Protein AF-A0A561ERY6-F1 (afdb_monomer)

Mean predicted aligned error: 19.57 Å

Structure (mmCIF, N/CA/C/O backbone):
data_AF-A0A561ERY6-F1
#
_entry.id   AF-A0A561ERY6-F1
#
loop_
_atom_site.group_PDB
_atom_site.id
_atom_site.type_symbol
_atom_site.label_atom_id
_atom_site.label_alt_id
_atom_site.label_comp_id
_atom_site.label_asym_id
_atom_site.label_entity_id
_atom_site.label_seq_id
_atom_site.pdbx_PDB_ins_code
_atom_site.Cartn_x
_atom_site.Cartn_y
_atom_site.Cartn_z
_atom_site.occupancy
_atom_site.B_iso_or_equiv
_atom_site.auth_seq_id
_atom_site.auth_comp_id
_atom_site.auth_asym_id
_atom_site.auth_atom_id
_atom_site.pdbx_PDB_model_num
ATOM 1 N N . MET A 1 1 ? -10.310 44.310 -72.282 1.00 39.47 1 MET A N 1
ATOM 2 C CA . MET A 1 1 ? -8.950 44.824 -72.015 1.00 39.47 1 MET A CA 1
ATOM 3 C C . MET A 1 1 ? -8.683 44.671 -70.527 1.00 39.47 1 MET A C 1
ATOM 5 O O . MET A 1 1 ? -9.242 45.425 -69.747 1.00 39.47 1 MET A O 1
ATOM 9 N N . ALA A 1 2 ? -7.948 43.631 -70.132 1.00 36.97 2 ALA A N 1
ATOM 10 C CA . ALA A 1 2 ? -7.607 43.371 -68.735 1.00 36.97 2 ALA A CA 1
ATOM 11 C C . ALA A 1 2 ? -6.213 43.943 -68.451 1.00 36.97 2 ALA A C 1
ATOM 13 O O . ALA A 1 2 ? -5.237 43.540 -69.088 1.00 36.97 2 ALA A O 1
ATOM 14 N N . ALA A 1 3 ? -6.143 44.908 -67.536 1.00 39.38 3 ALA A N 1
ATOM 15 C CA . ALA A 1 3 ? -4.895 45.445 -67.019 1.00 39.38 3 ALA A CA 1
ATOM 16 C C . ALA A 1 3 ? -4.193 44.368 -66.176 1.00 39.38 3 ALA A C 1
ATOM 18 O O . ALA A 1 3 ? -4.771 43.815 -65.243 1.00 39.38 3 ALA A O 1
ATOM 19 N N . LYS A 1 4 ? -2.951 44.042 -66.547 1.00 42.22 4 LYS A N 1
ATOM 20 C CA . LYS A 1 4 ? -2.032 43.239 -65.739 1.00 42.22 4 LYS A CA 1
ATOM 21 C C . LYS A 1 4 ? -1.460 44.131 -64.638 1.00 42.22 4 LYS A C 1
ATOM 23 O O . LYS A 1 4 ? -0.591 44.952 -64.919 1.00 42.22 4 LYS A O 1
ATOM 28 N N . ASP A 1 5 ? -1.881 43.910 -63.401 1.00 42.59 5 ASP A N 1
ATOM 29 C CA . ASP A 1 5 ? -1.166 44.402 -62.225 1.00 42.59 5 ASP A CA 1
ATOM 30 C C . ASP A 1 5 ? 0.114 43.576 -62.023 1.00 42.59 5 ASP A C 1
ATOM 32 O O . ASP A 1 5 ? 0.127 42.534 -61.365 1.00 42.59 5 ASP A O 1
ATOM 36 N N . SER A 1 6 ? 1.224 44.030 -62.612 1.00 42.66 6 SER A N 1
ATOM 37 C CA . SER A 1 6 ? 2.560 43.566 -62.238 1.00 42.66 6 SER A CA 1
ATOM 38 C C . SER A 1 6 ? 2.982 44.263 -60.944 1.00 42.66 6 SER A C 1
ATOM 40 O O . SER A 1 6 ? 3.453 45.401 -60.956 1.00 42.66 6 SER A O 1
ATOM 42 N N . LYS A 1 7 ? 2.813 43.582 -59.811 1.00 46.12 7 LYS A N 1
ATOM 43 C CA . LYS A 1 7 ? 3.297 44.034 -58.502 1.00 46.12 7 LYS A CA 1
ATOM 44 C C . LYS A 1 7 ? 4.832 43.947 -58.484 1.00 46.12 7 LYS A C 1
ATOM 46 O O . LYS A 1 7 ? 5.403 42.884 -58.259 1.00 46.12 7 LYS A O 1
ATOM 51 N N . THR A 1 8 ? 5.501 45.054 -58.790 1.00 48.00 8 THR A N 1
ATOM 52 C CA . THR A 1 8 ? 6.962 45.197 -58.768 1.00 48.00 8 THR A CA 1
ATOM 53 C C . THR A 1 8 ? 7.500 44.996 -57.347 1.00 48.00 8 THR A C 1
ATOM 55 O O . THR A 1 8 ? 7.127 45.705 -56.412 1.00 48.00 8 THR A O 1
ATOM 58 N N . ALA A 1 9 ? 8.372 43.999 -57.166 1.00 52.47 9 ALA A N 1
ATOM 59 C CA . ALA A 1 9 ? 9.053 43.743 -55.901 1.00 52.47 9 ALA A CA 1
ATOM 60 C C . ALA A 1 9 ? 10.003 44.906 -55.567 1.00 52.47 9 ALA A C 1
ATOM 62 O O . ALA A 1 9 ? 10.841 45.296 -56.379 1.00 52.47 9 ALA A O 1
ATOM 63 N N . LYS A 1 10 ? 9.861 45.471 -54.365 1.00 52.75 10 LYS A N 1
ATOM 64 C CA . LYS A 1 10 ? 10.711 46.555 -53.856 1.00 52.75 10 LYS A CA 1
ATOM 65 C C . LYS A 1 10 ? 12.175 46.067 -53.779 1.00 52.75 10 LYS A C 1
ATOM 67 O O . LYS A 1 10 ? 12.395 44.941 -53.330 1.00 52.75 10 LYS A O 1
ATOM 72 N N . PRO A 1 11 ? 13.176 46.859 -54.208 1.00 60.31 11 PRO A N 1
ATOM 73 C CA . PRO A 1 11 ? 14.573 46.429 -54.194 1.00 60.31 11 PRO A CA 1
ATOM 74 C C . PRO A 1 11 ? 15.048 46.173 -52.759 1.00 60.31 11 PRO A C 1
ATOM 76 O O . PRO A 1 11 ? 14.886 47.031 -51.889 1.00 60.31 11 PRO A O 1
ATOM 79 N N . LYS A 1 12 ? 15.641 44.993 -52.527 1.00 70.75 12 LYS A N 1
ATOM 80 C CA . LYS A 1 12 ? 16.176 44.589 -51.219 1.00 70.75 12 LYS A CA 1
ATOM 81 C C . LYS A 1 12 ? 17.226 45.585 -50.727 1.00 70.75 12 LYS A C 1
ATOM 83 O O . LYS A 1 12 ? 18.154 45.944 -51.459 1.00 70.75 12 LYS A O 1
ATOM 88 N N . THR A 1 13 ? 17.096 45.990 -49.473 1.00 77.38 13 THR A N 1
ATOM 89 C CA . THR A 1 13 ? 18.052 46.846 -48.769 1.00 77.38 13 THR A CA 1
ATOM 90 C C . THR A 1 13 ? 19.397 46.133 -48.585 1.00 77.38 13 THR A C 1
ATOM 92 O O . THR A 1 13 ? 19.480 44.905 -48.597 1.00 77.38 13 THR A O 1
ATOM 95 N N . ALA A 1 14 ? 20.481 46.892 -48.383 1.00 76.31 14 ALA A N 1
ATOM 96 C CA . ALA A 1 14 ? 21.810 46.319 -48.127 1.00 76.31 14 ALA A CA 1
ATOM 97 C C . ALA A 1 14 ? 21.832 45.385 -46.898 1.00 76.31 14 ALA A C 1
ATOM 99 O O . ALA A 1 14 ? 22.582 44.413 -46.871 1.00 76.31 14 ALA A O 1
ATOM 100 N N . ARG A 1 15 ? 20.965 45.650 -45.910 1.00 75.12 15 ARG A N 1
ATOM 101 C CA . ARG A 1 15 ? 20.766 44.803 -44.727 1.00 75.12 15 ARG A CA 1
ATOM 102 C C . ARG A 1 15 ? 20.129 43.462 -45.088 1.00 75.12 15 ARG A C 1
ATOM 104 O O . ARG A 1 15 ? 20.646 42.435 -44.677 1.00 75.12 15 ARG A O 1
ATOM 111 N N . GLU A 1 16 ? 19.063 43.463 -45.884 1.00 79.62 16 GLU A N 1
ATOM 112 C CA . GLU A 1 16 ? 18.395 42.228 -46.325 1.00 79.62 16 GLU A CA 1
ATOM 113 C C . GLU A 1 16 ? 19.329 41.356 -47.172 1.00 79.62 16 GLU A C 1
ATOM 115 O O . GLU A 1 16 ? 19.385 40.151 -46.965 1.00 79.62 16 GLU A O 1
ATOM 120 N N . LYS A 1 17 ? 20.145 41.966 -48.043 1.00 81.62 17 LYS A N 1
ATOM 121 C CA . LYS A 1 17 ? 21.175 41.234 -48.801 1.00 81.62 17 LYS A CA 1
ATOM 122 C C . LYS A 1 17 ? 22.205 40.564 -47.886 1.00 81.62 17 LYS A C 1
ATOM 124 O O . LYS A 1 17 ? 22.556 39.414 -48.109 1.00 81.62 17 LYS A O 1
ATOM 129 N N . LYS A 1 18 ? 22.649 41.252 -46.829 1.00 82.25 18 LYS A N 1
ATOM 130 C CA . LYS A 1 18 ? 23.590 40.695 -45.842 1.00 82.25 18 LYS A CA 1
ATOM 131 C C . LYS A 1 18 ? 22.979 39.572 -45.002 1.00 82.25 18 LYS A C 1
ATOM 133 O O . LYS A 1 18 ? 23.673 38.620 -44.667 1.00 82.25 18 LYS A O 1
ATOM 138 N N . VAL A 1 19 ? 21.695 39.668 -44.668 1.00 83.06 19 VAL A N 1
ATOM 139 C CA . VAL A 1 19 ? 20.968 38.595 -43.970 1.00 83.06 19 VAL A CA 1
ATOM 140 C C . VAL A 1 19 ? 20.814 37.366 -44.867 1.00 83.06 19 VAL A C 1
ATOM 142 O O . VAL A 1 19 ? 21.001 36.250 -44.387 1.00 83.06 19 VAL A O 1
ATOM 145 N N . ASP A 1 20 ? 20.544 37.561 -46.159 1.00 84.75 20 ASP A N 1
ATOM 146 C CA . ASP A 1 20 ? 20.502 36.470 -47.137 1.00 84.75 20 ASP A CA 1
ATOM 147 C C . ASP A 1 20 ? 21.883 35.799 -47.283 1.00 84.75 20 ASP A C 1
ATOM 149 O O . ASP A 1 20 ? 21.968 34.581 -47.171 1.00 84.75 20 ASP A O 1
ATOM 153 N N . GLU A 1 21 ? 22.976 36.571 -47.379 1.00 84.94 21 GLU A N 1
ATOM 154 C CA . GLU A 1 21 ? 24.354 36.036 -47.392 1.00 84.94 21 GLU A CA 1
ATOM 155 C C . GLU A 1 21 ? 24.661 35.169 -46.151 1.00 84.94 21 GLU A C 1
ATOM 157 O O . GLU A 1 21 ? 25.277 34.106 -46.256 1.00 84.94 21 GLU A O 1
ATOM 162 N N . ILE A 1 22 ? 24.209 35.595 -44.963 1.00 85.06 22 ILE A N 1
ATOM 163 C CA . ILE A 1 22 ? 24.381 34.829 -43.719 1.00 85.06 22 ILE A CA 1
ATOM 164 C C . ILE A 1 22 ? 23.561 33.536 -43.761 1.00 85.06 22 ILE A C 1
ATOM 166 O O . ILE A 1 22 ? 24.058 32.486 -43.360 1.00 85.06 22 ILE A O 1
ATOM 170 N N . ARG A 1 23 ? 22.320 33.580 -44.254 1.00 86.56 23 ARG A N 1
ATOM 171 C CA . ARG A 1 23 ? 21.462 32.389 -44.371 1.00 86.56 23 ARG A CA 1
ATOM 172 C C . ARG A 1 23 ? 21.990 31.392 -45.395 1.00 86.56 23 ARG A C 1
ATOM 174 O O . ARG A 1 23 ? 21.958 30.190 -45.132 1.00 86.56 23 ARG A O 1
ATOM 181 N N . ASP A 1 24 ? 22.553 31.874 -46.495 1.00 85.62 24 ASP A N 1
ATOM 182 C CA . ASP A 1 24 ? 23.231 31.034 -47.479 1.00 85.62 24 ASP A CA 1
ATOM 183 C C . ASP A 1 24 ? 24.457 30.356 -46.852 1.00 85.62 24 ASP A C 1
ATOM 185 O O . ASP A 1 24 ? 24.646 29.147 -47.003 1.00 85.62 24 ASP A O 1
ATOM 189 N N . ALA A 1 25 ? 25.245 31.079 -46.048 1.00 82.31 25 ALA A N 1
ATOM 190 C CA . ALA A 1 25 ? 26.334 30.491 -45.268 1.00 82.31 25 ALA A CA 1
ATOM 191 C C . ALA A 1 25 ? 25.844 29.452 -44.238 1.00 82.31 25 ALA A C 1
ATOM 193 O O . ALA A 1 25 ? 26.427 28.372 -44.145 1.00 82.31 25 ALA A O 1
ATOM 194 N N . ILE A 1 26 ? 24.735 29.709 -43.537 1.00 84.81 26 ILE A N 1
ATOM 195 C CA . ILE A 1 26 ? 24.105 28.745 -42.616 1.00 84.81 26 ILE A CA 1
ATOM 196 C C . ILE A 1 26 ? 23.660 27.477 -43.361 1.00 84.81 26 ILE A C 1
ATOM 198 O O . ILE A 1 26 ? 23.852 26.371 -42.857 1.00 84.81 26 ILE A O 1
ATOM 202 N N . SER A 1 27 ? 23.112 27.606 -44.573 1.00 84.25 27 SER A N 1
ATOM 203 C CA . SER A 1 27 ? 22.651 26.459 -45.369 1.00 84.25 27 SER A CA 1
ATOM 204 C C . SER A 1 27 ? 23.793 25.507 -45.765 1.00 84.25 27 SER A C 1
ATOM 206 O O . SER A 1 27 ? 23.591 24.292 -45.824 1.00 84.25 27 SER A O 1
ATOM 208 N N . ARG A 1 28 ? 25.018 26.034 -45.934 1.00 82.81 28 ARG A N 1
ATOM 209 C CA . ARG A 1 28 ? 26.234 25.256 -46.239 1.00 82.81 28 ARG A CA 1
ATOM 210 C C . ARG A 1 28 ? 26.727 24.409 -45.061 1.00 82.81 28 ARG A C 1
ATOM 212 O O . ARG A 1 28 ? 27.485 23.465 -45.281 1.00 82.81 28 ARG A O 1
ATOM 219 N N . ALA A 1 29 ? 26.269 24.674 -43.833 1.00 79.44 29 ALA A N 1
ATOM 220 C CA . ALA A 1 29 ? 26.680 23.924 -42.643 1.00 79.44 29 ALA A CA 1
ATOM 221 C C . ALA A 1 29 ? 26.369 22.423 -42.753 1.00 79.44 29 ALA A C 1
ATOM 223 O O . ALA A 1 29 ? 27.135 21.598 -42.261 1.00 79.44 29 ALA A O 1
ATOM 224 N N . ALA A 1 30 ? 25.277 22.052 -43.431 1.00 76.88 30 ALA A N 1
ATOM 225 C CA . ALA A 1 30 ? 24.932 20.650 -43.646 1.00 76.88 30 ALA A CA 1
ATOM 226 C C . ALA A 1 30 ? 25.960 19.918 -44.523 1.00 76.88 30 ALA A C 1
ATOM 228 O O . ALA A 1 30 ? 26.372 18.814 -44.169 1.00 76.88 30 ALA A O 1
ATOM 229 N N . SER A 1 31 ? 26.400 20.542 -45.620 1.00 80.81 31 SER A N 1
ATOM 230 C CA . SER A 1 31 ? 27.385 19.967 -46.543 1.00 80.81 31 SER A CA 1
ATOM 231 C C . SER A 1 31 ? 28.766 19.852 -45.900 1.00 80.81 31 SER A C 1
ATOM 233 O O . SER A 1 31 ? 29.357 18.779 -45.916 1.00 80.81 31 SER A O 1
ATOM 235 N N . VAL A 1 32 ? 29.230 20.911 -45.226 1.00 83.12 32 VAL A N 1
ATOM 236 C CA . VAL A 1 32 ? 30.546 20.922 -44.560 1.00 83.12 32 VAL A CA 1
ATOM 237 C C . VAL A 1 32 ? 30.631 19.870 -43.447 1.00 83.12 32 VAL A C 1
ATOM 239 O O . VAL A 1 32 ? 31.646 19.193 -43.291 1.00 83.12 32 VAL A O 1
ATOM 242 N N . VAL A 1 33 ? 29.546 19.674 -42.691 1.00 80.88 33 VAL A N 1
ATOM 243 C CA . VAL A 1 33 ? 29.482 18.620 -41.668 1.00 80.88 33 VAL A CA 1
ATOM 244 C C . VAL A 1 33 ? 29.393 17.220 -42.288 1.00 80.88 33 VAL A C 1
ATOM 246 O O . VAL A 1 33 ? 29.961 16.282 -41.731 1.00 80.88 33 VAL A O 1
ATOM 249 N N . ALA A 1 34 ? 28.708 17.058 -43.424 1.00 73.94 34 ALA A N 1
ATOM 250 C CA . ALA A 1 34 ? 28.630 15.779 -44.135 1.00 73.94 34 ALA A CA 1
ATOM 251 C C . ALA A 1 34 ? 29.987 15.345 -44.718 1.00 73.94 34 ALA A C 1
ATOM 253 O O . ALA A 1 34 ? 30.293 14.155 -44.718 1.00 73.94 34 ALA A O 1
ATOM 254 N N . GLU A 1 35 ? 30.813 16.299 -45.148 1.00 77.62 35 GLU A N 1
ATOM 255 C CA . GLU A 1 35 ? 32.182 16.070 -45.631 1.00 77.62 35 GLU A CA 1
ATOM 256 C C . GLU A 1 35 ? 33.169 15.701 -44.507 1.00 77.62 35 GLU A C 1
ATOM 258 O O . GLU A 1 35 ? 34.280 15.253 -44.782 1.00 77.62 35 GLU A O 1
ATOM 263 N N . GLY A 1 36 ? 32.782 15.865 -43.233 1.00 70.81 36 GLY A N 1
ATOM 264 C CA . GLY A 1 36 ? 33.610 15.496 -42.079 1.00 70.81 36 GLY A CA 1
ATOM 265 C C . GLY A 1 36 ? 34.867 16.356 -41.898 1.00 70.81 36 GLY A C 1
ATOM 266 O O . GLY A 1 36 ? 35.753 15.986 -41.129 1.00 70.81 36 GLY A O 1
ATOM 267 N N . ASN A 1 37 ? 34.952 17.497 -42.585 1.00 79.19 37 ASN A N 1
ATOM 268 C CA . ASN A 1 37 ? 36.102 18.392 -42.542 1.00 79.19 37 ASN A CA 1
ATOM 269 C C . ASN A 1 37 ? 35.966 19.395 -41.380 1.00 79.19 37 ASN A C 1
ATOM 271 O O . ASN A 1 37 ? 35.257 20.399 -41.476 1.00 79.19 37 ASN A O 1
ATOM 275 N N . ALA A 1 38 ? 36.643 19.107 -40.265 1.00 77.31 38 ALA A N 1
ATOM 276 C CA . ALA A 1 38 ? 36.598 19.932 -39.055 1.00 77.31 38 ALA A CA 1
ATOM 277 C C . ALA A 1 38 ? 37.142 21.356 -39.278 1.00 77.31 38 ALA A C 1
ATOM 279 O O . ALA A 1 38 ? 36.563 22.312 -38.767 1.00 77.31 38 ALA A O 1
ATOM 280 N N . GLU A 1 39 ? 38.191 21.501 -40.090 1.00 79.75 39 GLU A N 1
ATOM 281 C CA 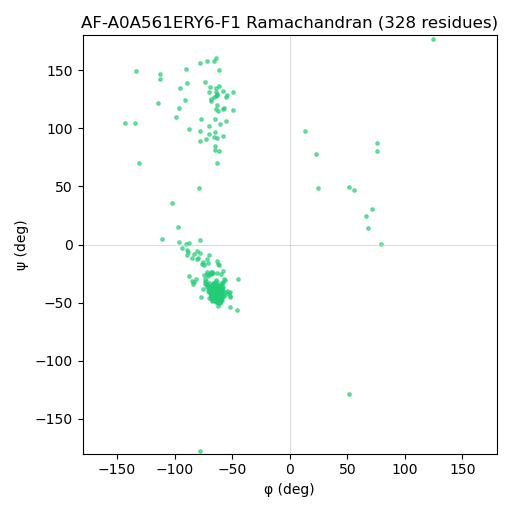. GLU A 1 39 ? 38.800 22.795 -40.419 1.00 79.75 39 GLU A CA 1
ATOM 282 C C . GLU A 1 39 ? 37.849 23.656 -41.267 1.00 79.75 39 GLU A C 1
ATOM 284 O O . GLU A 1 39 ? 37.672 24.848 -41.017 1.00 79.75 39 GLU A O 1
ATOM 289 N N . ALA A 1 40 ? 37.142 23.046 -42.223 1.00 78.50 40 ALA A N 1
ATOM 290 C CA . ALA A 1 40 ? 36.118 23.741 -43.002 1.00 78.50 40 ALA A CA 1
ATOM 291 C C . ALA A 1 40 ? 34.921 24.187 -42.140 1.00 78.50 40 ALA A C 1
ATOM 293 O O . ALA A 1 40 ? 34.358 25.257 -42.379 1.00 78.50 40 ALA A O 1
ATOM 294 N N . LEU A 1 41 ? 34.542 23.408 -41.119 1.00 83.25 41 LEU A N 1
ATOM 295 C CA . LEU A 1 41 ? 33.470 23.777 -40.187 1.00 83.25 41 LEU A CA 1
ATOM 296 C C . LEU A 1 41 ? 33.874 24.940 -39.272 1.00 83.25 41 LEU A C 1
ATOM 298 O O . LEU A 1 41 ? 33.056 25.822 -38.995 1.00 83.25 41 LEU A O 1
ATOM 302 N N . GLU A 1 42 ? 35.125 24.957 -38.818 1.00 85.19 42 GLU A N 1
ATOM 303 C CA . GLU A 1 42 ? 35.682 26.054 -38.026 1.00 85.19 42 GLU A CA 1
ATOM 304 C C . GLU A 1 42 ? 35.754 27.349 -38.848 1.00 85.19 42 GLU A C 1
ATOM 306 O O . GLU A 1 42 ? 35.260 28.390 -38.406 1.00 85.19 42 GLU A O 1
ATOM 311 N N . ASN A 1 43 ? 36.233 27.265 -40.094 1.00 86.06 43 ASN A N 1
ATOM 312 C CA . ASN A 1 43 ? 36.262 28.395 -41.025 1.00 86.06 43 ASN A CA 1
ATOM 313 C C . ASN A 1 43 ? 34.857 28.934 -41.332 1.00 86.06 43 ASN A C 1
ATOM 315 O O . ASN A 1 43 ? 34.640 30.146 -41.294 1.00 86.06 43 ASN A O 1
ATOM 319 N N . LEU A 1 44 ? 33.876 28.051 -41.560 1.00 87.50 44 LEU A N 1
ATOM 320 C CA . LEU A 1 44 ? 32.483 28.451 -41.775 1.00 87.50 44 LEU A CA 1
ATOM 321 C C . LEU A 1 44 ? 31.884 29.124 -40.529 1.00 87.50 44 LEU A C 1
ATOM 323 O O . LEU A 1 44 ? 31.150 30.106 -40.640 1.00 87.50 44 LEU A O 1
ATOM 327 N N . THR A 1 45 ? 32.222 28.632 -39.336 1.00 86.19 45 THR A N 1
ATOM 328 C CA . THR A 1 45 ? 31.793 29.229 -38.062 1.00 86.19 45 THR A CA 1
ATOM 329 C C . THR A 1 45 ? 32.354 30.640 -37.899 1.00 86.19 45 THR A C 1
ATOM 331 O O . THR A 1 45 ? 31.612 31.573 -37.578 1.00 86.19 45 THR A O 1
ATOM 334 N N . ALA A 1 46 ? 33.646 30.824 -38.179 1.00 87.44 46 ALA A N 1
ATOM 335 C CA . ALA A 1 46 ? 34.292 32.131 -38.147 1.00 87.44 46 ALA A CA 1
ATOM 336 C C . ALA A 1 46 ? 33.695 33.097 -39.190 1.00 87.44 46 ALA A C 1
ATOM 338 O O . ALA A 1 46 ? 33.431 34.261 -38.872 1.00 87.44 46 ALA A O 1
ATOM 339 N N . GLU A 1 47 ? 33.416 32.620 -40.408 1.00 87.81 47 GLU A N 1
ATOM 340 C CA . GLU A 1 47 ? 32.783 33.397 -41.481 1.00 87.81 47 GLU A CA 1
ATOM 341 C C . GLU A 1 47 ? 31.383 33.885 -41.077 1.00 87.81 47 GLU A C 1
ATOM 343 O O . GLU A 1 47 ? 31.103 35.084 -41.153 1.00 87.81 47 GLU A O 1
ATOM 348 N N . VAL A 1 48 ? 30.525 32.989 -40.576 1.00 86.31 48 VAL A N 1
ATOM 349 C CA . VAL A 1 48 ? 29.160 33.324 -40.139 1.00 86.31 48 VAL A CA 1
ATOM 350 C C . VAL A 1 48 ? 29.185 34.305 -38.965 1.00 86.31 48 VAL A C 1
ATOM 352 O O . VAL A 1 48 ? 28.445 35.291 -38.967 1.00 86.31 48 VAL A O 1
ATOM 355 N N . HIS A 1 49 ? 30.069 34.110 -37.982 1.00 86.94 49 HIS A N 1
ATOM 356 C CA . HIS A 1 49 ? 30.202 35.033 -36.852 1.00 86.94 49 HIS A CA 1
ATOM 357 C C . HIS A 1 49 ? 30.694 36.421 -37.272 1.00 86.94 49 HIS A C 1
ATOM 359 O O . HIS A 1 49 ? 30.176 37.424 -36.768 1.00 86.94 49 HIS A O 1
ATOM 365 N N . ARG A 1 50 ? 31.636 36.496 -38.220 1.00 90.06 50 ARG A N 1
ATOM 366 C CA . ARG A 1 50 ? 32.101 37.764 -38.793 1.00 90.06 50 ARG A CA 1
ATOM 367 C C . ARG A 1 50 ? 30.965 38.491 -39.517 1.00 90.06 50 ARG A C 1
ATOM 369 O O . ARG A 1 50 ? 30.715 39.657 -39.218 1.00 90.06 50 ARG A O 1
ATOM 376 N N . LEU A 1 51 ? 30.233 37.802 -40.396 1.00 86.62 51 LEU A N 1
ATOM 377 C CA . LEU A 1 51 ? 29.118 38.385 -41.157 1.00 86.62 51 LEU A CA 1
ATOM 378 C C . LEU A 1 51 ? 27.976 38.860 -40.242 1.00 86.62 51 LEU A C 1
ATOM 380 O O . LEU A 1 51 ? 27.460 39.965 -40.411 1.00 86.62 51 LEU A O 1
ATOM 384 N N . ILE A 1 52 ? 27.629 38.085 -39.207 1.00 87.25 52 ILE A N 1
ATOM 385 C CA . ILE A 1 52 ? 26.673 38.509 -38.171 1.00 87.25 52 ILE A CA 1
ATOM 386 C C . ILE A 1 52 ? 27.201 39.744 -37.424 1.00 87.25 52 ILE A C 1
ATOM 388 O O . ILE A 1 52 ? 26.434 40.652 -37.098 1.00 87.25 52 ILE A O 1
ATOM 392 N N . GLY A 1 53 ? 28.507 39.814 -37.156 1.00 83.62 53 GLY A N 1
ATOM 393 C CA . GLY A 1 53 ? 29.171 40.966 -36.542 1.00 83.62 53 GLY A CA 1
ATOM 394 C C . GLY A 1 53 ? 28.994 42.265 -37.335 1.00 83.62 53 GLY A C 1
ATOM 395 O O . GLY A 1 53 ? 28.767 43.315 -36.730 1.00 83.62 53 GLY A O 1
ATOM 396 N N . GLU A 1 54 ? 28.992 42.175 -38.664 1.00 86.06 54 GLU A N 1
ATOM 397 C CA . GLU A 1 54 ? 28.899 43.305 -39.598 1.00 86.06 54 GLU A CA 1
ATOM 398 C C . GLU A 1 54 ? 27.497 43.921 -39.721 1.00 86.06 54 GLU A C 1
ATOM 400 O O . GLU A 1 54 ? 27.380 45.054 -40.193 1.00 86.06 54 GLU A O 1
ATOM 405 N N . LEU A 1 55 ? 26.434 43.252 -39.249 1.00 85.81 55 LEU A N 1
ATOM 406 C CA . LEU A 1 55 ? 25.091 43.845 -39.245 1.00 85.81 55 LEU A CA 1
ATOM 407 C C . LEU A 1 55 ? 25.046 45.082 -38.323 1.00 85.81 55 LEU A C 1
ATOM 409 O O . LEU A 1 55 ? 25.478 45.034 -37.164 1.00 85.81 55 LEU A O 1
ATOM 413 N N . ARG A 1 56 ? 24.490 46.193 -38.826 1.00 81.62 56 ARG A N 1
ATOM 414 C CA . ARG A 1 56 ? 24.363 47.486 -38.123 1.00 81.62 56 ARG A CA 1
ATOM 415 C C . ARG A 1 56 ? 22.956 48.072 -38.279 1.00 81.62 56 ARG A C 1
ATOM 417 O O . ARG A 1 56 ? 22.310 47.857 -39.302 1.00 81.62 56 ARG A O 1
ATOM 424 N N . GLY A 1 57 ? 22.498 48.818 -37.271 1.00 77.00 57 GLY A N 1
ATOM 425 C CA . GLY A 1 57 ? 21.204 49.514 -37.266 1.00 77.00 57 GLY A CA 1
ATOM 426 C C . GLY A 1 57 ? 20.303 49.168 -36.074 1.00 77.00 57 GLY A C 1
ATOM 427 O O . GLY A 1 57 ? 20.628 48.325 -35.238 1.00 77.00 57 GLY A O 1
ATOM 428 N N . THR A 1 58 ? 19.149 49.828 -35.996 1.00 68.25 58 THR A N 1
ATOM 429 C CA . THR A 1 58 ? 18.133 49.622 -34.953 1.00 68.25 58 THR A CA 1
ATOM 430 C C . THR A 1 58 ? 17.461 48.247 -35.098 1.00 68.25 58 THR A C 1
ATOM 432 O O . THR A 1 58 ? 17.140 47.805 -36.206 1.00 68.25 58 THR A O 1
ATOM 435 N N . GLY A 1 59 ? 17.285 47.535 -33.977 1.00 68.00 59 GLY A N 1
ATOM 436 C CA . GLY A 1 59 ? 16.692 46.186 -33.934 1.00 68.00 59 GLY A CA 1
ATOM 437 C C . GLY A 1 59 ? 17.628 45.034 -34.333 1.00 68.00 59 GLY A C 1
ATOM 438 O O . GLY A 1 59 ? 17.225 43.876 -34.305 1.00 68.00 59 GLY A O 1
ATOM 439 N N . VAL A 1 60 ? 18.890 45.319 -34.670 1.00 80.31 60 VAL A N 1
ATOM 440 C CA . VAL A 1 60 ? 19.850 44.310 -35.148 1.00 80.31 60 VAL A CA 1
ATOM 441 C C . VAL A 1 60 ? 20.274 43.311 -34.065 1.00 80.31 60 VAL A C 1
ATOM 443 O O . VAL A 1 60 ? 20.629 42.184 -34.389 1.00 80.31 60 VAL A O 1
ATOM 446 N N . ALA A 1 61 ? 20.218 43.665 -32.778 1.00 71.88 61 ALA A N 1
ATOM 447 C CA . ALA A 1 61 ? 20.608 42.749 -31.700 1.00 71.88 61 ALA A CA 1
ATOM 448 C C . ALA A 1 61 ? 19.766 41.457 -31.687 1.00 71.88 61 ALA A C 1
ATOM 450 O O . ALA A 1 61 ? 20.321 40.363 -31.581 1.00 71.88 61 ALA A O 1
ATOM 451 N N . ALA A 1 62 ? 18.447 41.581 -31.872 1.00 76.12 62 ALA A N 1
ATOM 452 C CA . ALA A 1 62 ? 17.535 40.440 -31.953 1.00 76.12 62 ALA A CA 1
ATOM 453 C C . ALA A 1 62 ? 17.764 39.608 -33.229 1.00 76.12 62 ALA A C 1
ATOM 455 O O . ALA A 1 62 ? 17.739 38.378 -33.189 1.00 76.12 62 ALA A O 1
ATOM 456 N N . GLU A 1 63 ? 18.060 40.264 -34.353 1.00 80.12 63 GLU A N 1
ATOM 457 C CA . GLU A 1 63 ? 18.352 39.599 -35.629 1.00 80.12 63 GLU A CA 1
ATOM 458 C C . GLU A 1 63 ? 19.692 38.842 -35.587 1.00 80.12 63 GLU A C 1
ATOM 460 O O . GLU A 1 63 ? 19.754 37.683 -35.992 1.00 80.12 63 GLU A O 1
ATOM 465 N N . LYS A 1 64 ? 20.740 39.423 -34.981 1.00 83.56 64 LYS A N 1
ATOM 466 C CA . LYS A 1 64 ? 22.018 38.734 -34.724 1.00 83.56 64 LYS A CA 1
ATOM 467 C C . LYS A 1 64 ? 21.829 37.504 -33.837 1.00 83.56 64 LYS A C 1
ATOM 469 O O . LYS A 1 64 ? 22.418 36.464 -34.112 1.00 83.56 64 LYS A O 1
ATOM 474 N N . ALA A 1 65 ? 21.027 37.611 -32.775 1.00 81.62 65 ALA A N 1
ATOM 475 C CA . ALA A 1 65 ? 20.734 36.482 -31.891 1.00 81.62 65 ALA A CA 1
ATOM 476 C C . ALA A 1 65 ? 19.972 35.365 -32.624 1.00 81.62 65 ALA A C 1
ATOM 478 O O . ALA A 1 65 ? 20.295 34.190 -32.465 1.00 81.62 65 ALA A O 1
ATOM 479 N N . THR A 1 66 ? 19.014 35.734 -33.477 1.00 82.06 66 THR A N 1
ATOM 480 C CA . THR A 1 66 ? 18.251 34.781 -34.294 1.00 82.06 66 THR A CA 1
ATOM 481 C C . THR A 1 66 ? 19.165 34.030 -35.263 1.00 82.06 66 THR A C 1
ATOM 483 O O . THR A 1 66 ? 19.143 32.804 -35.280 1.00 82.06 66 THR A O 1
ATOM 486 N N . LEU A 1 67 ? 20.038 34.736 -35.988 1.00 82.94 67 LEU A N 1
ATOM 487 C CA . LEU A 1 67 ? 20.956 34.127 -36.959 1.00 82.94 67 LEU A CA 1
ATOM 488 C C . LEU A 1 67 ? 22.016 33.224 -36.304 1.00 82.94 67 LEU A C 1
ATOM 490 O O . LEU A 1 67 ? 22.345 32.176 -36.855 1.00 82.94 67 LEU A O 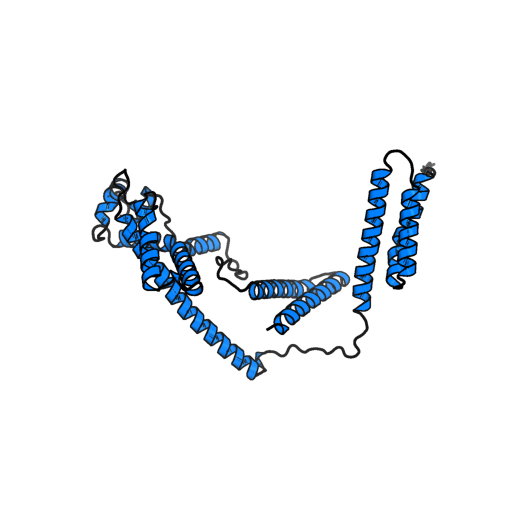1
ATOM 494 N N . ARG A 1 68 ? 22.510 33.571 -35.104 1.00 85.69 68 ARG A N 1
ATOM 495 C CA . ARG A 1 68 ? 23.399 32.680 -34.327 1.00 85.69 68 ARG A CA 1
ATOM 496 C C . ARG A 1 68 ? 22.689 31.391 -33.928 1.00 85.69 68 ARG A C 1
ATOM 498 O O . ARG A 1 68 ? 23.208 30.307 -34.166 1.00 85.69 68 ARG A O 1
ATOM 505 N N . ASN A 1 69 ? 21.471 31.509 -33.402 1.00 83.81 69 ASN A N 1
ATOM 506 C CA . ASN A 1 69 ? 20.663 30.350 -33.031 1.00 83.81 69 ASN A CA 1
ATOM 507 C C . ASN A 1 69 ? 20.308 29.474 -34.245 1.00 83.81 69 ASN A C 1
ATOM 509 O O . ASN A 1 69 ? 20.270 28.250 -34.127 1.00 83.81 69 ASN A O 1
ATOM 513 N N . GLU A 1 70 ? 20.034 30.074 -35.408 1.00 82.56 70 GLU A N 1
ATOM 514 C CA . GLU A 1 70 ? 19.806 29.344 -36.662 1.00 82.56 70 GLU A CA 1
ATOM 515 C C . GLU A 1 70 ? 21.058 28.563 -37.088 1.00 82.56 70 GLU A C 1
ATOM 517 O O . GLU A 1 70 ? 20.949 27.377 -37.409 1.00 82.56 70 GLU A O 1
ATOM 522 N N . PHE A 1 71 ? 22.241 29.181 -37.014 1.00 83.81 71 PHE A N 1
ATOM 523 C CA . PHE A 1 71 ? 23.512 28.525 -37.323 1.00 83.81 71 PHE A CA 1
ATOM 524 C C . PHE A 1 71 ? 23.814 27.353 -36.380 1.00 83.81 71 PHE A C 1
ATOM 526 O O . PHE A 1 71 ? 24.052 26.235 -36.840 1.00 83.81 71 PHE A O 1
ATOM 533 N N . GLU A 1 72 ? 23.729 27.563 -35.065 1.00 86.50 72 GLU A N 1
ATOM 534 C CA . GLU A 1 72 ? 23.978 26.516 -34.065 1.00 86.50 72 GLU A CA 1
ATOM 535 C C . GLU A 1 72 ? 23.023 25.328 -34.236 1.00 86.50 72 GLU A C 1
ATOM 537 O O . GLU A 1 72 ? 23.440 24.166 -34.197 1.00 86.50 72 GLU A O 1
ATOM 542 N N . LYS A 1 73 ? 21.736 25.599 -34.500 1.00 84.75 73 LYS A N 1
ATOM 543 C CA . LYS A 1 73 ? 20.749 24.551 -34.793 1.00 84.75 73 LYS A CA 1
ATOM 544 C C . LYS A 1 73 ? 21.068 23.809 -36.087 1.00 84.75 73 LYS A C 1
ATOM 546 O O . LYS A 1 73 ? 20.912 22.586 -36.118 1.00 84.75 73 LYS A O 1
ATOM 551 N N . ALA A 1 74 ? 21.506 24.505 -37.136 1.00 80.44 74 ALA A N 1
ATOM 552 C CA . ALA A 1 74 ? 21.887 23.888 -38.403 1.00 80.44 74 ALA A CA 1
ATOM 553 C C . ALA A 1 74 ? 23.094 22.952 -38.230 1.00 80.44 74 ALA A C 1
ATOM 555 O O . ALA A 1 74 ? 23.026 21.796 -38.651 1.00 80.44 74 ALA A O 1
ATOM 556 N N . VAL A 1 75 ? 24.139 23.395 -37.523 1.00 83.12 75 VAL A N 1
ATOM 557 C CA . VAL A 1 75 ? 25.327 22.582 -37.214 1.00 83.12 75 VAL A CA 1
ATOM 558 C C . VAL A 1 75 ? 24.958 21.377 -36.346 1.00 83.12 75 VAL A C 1
ATOM 560 O O . VAL A 1 75 ? 25.298 20.246 -36.689 1.00 83.12 75 VAL A O 1
ATOM 563 N N . ALA A 1 76 ? 24.196 21.570 -35.265 1.00 81.12 76 ALA A N 1
ATOM 564 C CA . ALA A 1 76 ? 23.783 20.474 -34.387 1.00 81.12 76 ALA A CA 1
ATOM 565 C C . ALA A 1 76 ? 22.906 19.437 -35.116 1.00 81.12 76 ALA A C 1
ATOM 567 O O . ALA A 1 76 ? 23.069 18.227 -34.926 1.00 81.12 76 ALA A O 1
ATOM 568 N N . LYS A 1 77 ? 21.985 19.891 -35.979 1.00 80.19 77 LYS A N 1
ATOM 569 C CA . LYS A 1 77 ? 21.153 19.015 -36.818 1.00 80.19 77 LYS A CA 1
ATOM 570 C C . LYS A 1 77 ? 22.009 18.240 -37.820 1.00 80.19 77 LYS A C 1
ATOM 572 O O . LYS A 1 77 ? 21.833 17.027 -37.942 1.00 80.19 77 LYS A O 1
ATOM 577 N N . ALA A 1 78 ? 22.953 18.905 -38.481 1.00 80.50 78 ALA A N 1
ATOM 578 C CA . ALA A 1 78 ? 23.861 18.280 -39.434 1.00 80.50 78 ALA A CA 1
ATOM 579 C C . ALA A 1 78 ? 24.784 17.250 -38.763 1.00 80.50 78 ALA A C 1
ATOM 581 O O . ALA A 1 78 ? 24.928 16.140 -39.265 1.00 80.50 78 ALA A O 1
ATOM 582 N N . GLN A 1 79 ? 25.323 17.544 -37.576 1.00 81.00 79 GLN A N 1
ATOM 583 C CA . GLN A 1 79 ? 26.173 16.609 -36.828 1.00 81.00 79 GLN A CA 1
ATOM 584 C C . GLN A 1 79 ? 25.395 15.371 -36.366 1.00 81.00 79 GLN A C 1
ATOM 586 O O . GLN A 1 79 ? 25.914 14.253 -36.399 1.00 81.00 79 GLN A O 1
ATOM 591 N N . ARG A 1 80 ? 24.126 15.537 -35.964 1.00 78.62 80 ARG A N 1
ATOM 592 C CA . ARG A 1 80 ? 23.230 14.408 -35.656 1.00 78.62 80 ARG A CA 1
ATOM 593 C C . ARG A 1 80 ? 22.944 13.558 -36.896 1.00 78.62 80 ARG A C 1
ATOM 595 O O . ARG A 1 80 ? 22.932 12.333 -36.785 1.00 78.62 80 ARG A O 1
ATOM 602 N N . ALA A 1 81 ? 22.746 14.181 -38.057 1.00 72.25 81 ALA A N 1
ATOM 603 C CA . ALA A 1 81 ? 22.540 13.480 -39.324 1.00 72.25 81 ALA A CA 1
ATOM 604 C C . ALA A 1 81 ? 23.802 12.724 -39.779 1.00 72.25 81 ALA A C 1
ATOM 606 O O . ALA A 1 81 ? 23.711 11.539 -40.089 1.00 72.25 81 ALA A O 1
ATOM 607 N N . ALA A 1 82 ? 24.983 13.345 -39.707 1.00 69.00 82 ALA A N 1
ATOM 608 C CA . ALA A 1 82 ? 26.263 12.708 -40.023 1.00 69.00 82 ALA A CA 1
ATOM 609 C C . ALA A 1 82 ? 26.567 11.518 -39.094 1.00 69.00 82 ALA A C 1
ATOM 611 O O . ALA A 1 82 ? 26.989 10.464 -39.560 1.00 69.00 82 ALA A O 1
ATOM 612 N N . LYS A 1 83 ? 26.259 11.616 -37.789 1.00 65.56 83 LYS A N 1
ATOM 613 C CA . LYS A 1 83 ? 26.368 10.480 -36.848 1.00 65.56 83 LYS A CA 1
ATOM 614 C C . LYS A 1 83 ? 25.401 9.335 -37.172 1.00 65.56 83 LYS A C 1
ATOM 616 O O . LYS A 1 83 ? 25.757 8.176 -36.971 1.00 65.56 83 LYS A O 1
ATOM 621 N N . LYS A 1 84 ? 24.191 9.634 -37.663 1.00 59.31 84 LYS A N 1
ATOM 622 C CA . LYS A 1 84 ? 23.246 8.612 -38.152 1.00 59.31 84 LYS A CA 1
ATOM 623 C C . LYS A 1 84 ? 23.738 7.965 -39.455 1.00 59.31 84 LYS A C 1
ATOM 625 O O . LYS A 1 84 ? 23.643 6.750 -39.577 1.00 59.31 84 LYS A O 1
ATOM 630 N N . ALA A 1 85 ? 24.318 8.741 -40.374 1.00 55.53 85 ALA A N 1
ATOM 631 C CA . ALA A 1 85 ? 24.873 8.250 -41.639 1.00 55.53 85 ALA A CA 1
ATOM 632 C C . ALA A 1 85 ? 26.160 7.420 -41.451 1.00 55.53 85 ALA A C 1
ATOM 634 O O . ALA A 1 85 ? 26.312 6.374 -42.072 1.00 55.53 85 ALA A O 1
ATOM 635 N N . ALA A 1 86 ? 27.047 7.803 -40.527 1.00 54.44 86 ALA A N 1
ATOM 636 C CA . ALA A 1 86 ? 28.257 7.039 -40.200 1.00 54.44 86 ALA A CA 1
ATOM 637 C C . ALA A 1 86 ? 27.958 5.674 -39.543 1.00 54.44 86 ALA A C 1
ATOM 639 O O . ALA A 1 86 ? 28.758 4.746 -39.654 1.00 54.44 86 ALA A O 1
ATOM 640 N N . LYS A 1 87 ? 26.791 5.527 -38.895 1.00 49.03 87 LYS A N 1
ATOM 641 C CA . LYS A 1 87 ? 26.273 4.241 -38.389 1.00 49.03 87 LYS A CA 1
ATOM 642 C C . LYS A 1 87 ? 25.605 3.376 -39.469 1.00 49.03 87 LYS A C 1
ATOM 644 O O . LYS A 1 87 ? 25.261 2.235 -39.183 1.00 49.03 87 LYS A O 1
ATOM 649 N N . ALA A 1 88 ? 25.446 3.891 -40.688 1.00 45.00 88 ALA A N 1
ATOM 650 C CA . ALA A 1 88 ? 24.882 3.189 -41.838 1.00 45.00 88 ALA A CA 1
ATOM 651 C C . ALA A 1 88 ? 25.968 2.703 -42.818 1.00 45.00 88 ALA A C 1
ATOM 653 O O . ALA A 1 88 ? 25.759 2.697 -44.029 1.00 45.00 88 ALA A O 1
ATOM 654 N N . LYS A 1 89 ? 27.138 2.273 -42.319 1.00 43.06 89 LYS A N 1
ATOM 655 C CA . LYS A 1 89 ? 27.980 1.371 -43.117 1.00 43.06 89 LYS A CA 1
ATOM 656 C C . LYS A 1 89 ? 27.209 0.056 -43.308 1.00 43.06 89 LYS A C 1
ATOM 658 O O . LYS A 1 89 ? 26.645 -0.433 -42.326 1.00 43.06 89 LYS A O 1
ATOM 663 N N . PRO A 1 90 ? 27.158 -0.513 -44.525 1.00 40.31 90 PRO A N 1
ATOM 664 C CA . PRO A 1 90 ? 26.534 -1.808 -44.733 1.00 40.31 90 PRO A CA 1
ATOM 665 C C . PRO A 1 90 ? 27.312 -2.835 -43.911 1.00 40.31 90 PRO A C 1
ATOM 667 O O . PRO A 1 90 ? 28.498 -3.061 -44.134 1.00 40.31 90 PRO A O 1
ATOM 670 N N . VAL A 1 91 ? 26.649 -3.418 -42.916 1.00 38.88 91 VAL A N 1
ATOM 671 C CA . VAL A 1 91 ? 27.114 -4.661 -42.313 1.00 38.88 91 VAL A CA 1
ATOM 672 C C . VAL A 1 91 ? 26.883 -5.721 -43.385 1.00 38.88 91 VAL A C 1
ATOM 674 O O . VAL A 1 91 ? 25.744 -6.119 -43.630 1.00 38.88 91 VAL A O 1
ATOM 677 N N . GLU A 1 92 ? 27.943 -6.120 -44.088 1.00 42.31 92 GLU A N 1
ATOM 678 C CA . GLU A 1 92 ? 27.934 -7.406 -44.778 1.00 42.31 92 GLU A CA 1
ATOM 679 C C . GLU A 1 92 ? 27.620 -8.476 -43.726 1.00 42.31 92 GLU A C 1
ATOM 681 O O . GLU A 1 92 ? 28.238 -8.516 -42.663 1.00 42.31 92 GLU A O 1
ATOM 686 N N . ALA A 1 93 ? 26.600 -9.280 -44.025 1.00 36.38 93 ALA A N 1
ATOM 687 C CA . ALA A 1 93 ? 25.780 -10.064 -43.105 1.00 36.38 93 ALA A CA 1
ATOM 688 C C . ALA A 1 93 ? 24.748 -9.234 -42.316 1.00 36.38 93 ALA A C 1
ATOM 690 O O . ALA A 1 93 ? 24.917 -8.889 -41.146 1.00 36.38 93 ALA A O 1
ATOM 691 N N . VAL A 1 94 ? 23.571 -9.048 -42.926 1.00 36.78 94 VAL A N 1
ATOM 692 C CA . VAL A 1 94 ? 22.327 -9.046 -42.149 1.00 36.78 94 VAL A CA 1
ATOM 693 C C . VAL A 1 94 ? 22.270 -10.403 -41.450 1.00 36.78 94 VAL A C 1
ATOM 695 O O . VAL A 1 94 ? 21.822 -11.391 -42.026 1.00 36.78 94 VAL A O 1
ATOM 698 N N . VAL A 1 95 ? 22.763 -10.476 -40.214 1.00 33.78 95 VAL A N 1
ATOM 699 C CA . VAL A 1 95 ? 22.371 -11.555 -39.314 1.00 33.78 95 VAL A CA 1
ATOM 700 C C . VAL A 1 95 ? 20.889 -11.319 -39.072 1.00 33.78 95 VAL A C 1
ATOM 702 O O . VAL A 1 95 ? 20.502 -10.465 -38.274 1.00 33.78 95 VAL A O 1
ATOM 705 N N . ILE A 1 96 ? 20.048 -12.029 -39.822 1.00 37.44 96 ILE A N 1
ATOM 706 C CA . ILE A 1 96 ? 18.652 -12.216 -39.456 1.00 37.44 96 ILE A CA 1
ATOM 707 C C . ILE A 1 96 ? 18.717 -12.993 -38.142 1.00 37.44 96 ILE A C 1
ATOM 709 O O . ILE A 1 96 ? 18.846 -14.214 -38.127 1.00 37.44 96 ILE A O 1
ATOM 713 N N . LEU A 1 97 ? 18.734 -12.271 -37.020 1.00 37.62 97 LEU A N 1
ATOM 714 C CA . LEU A 1 97 ? 18.493 -12.866 -35.716 1.00 37.62 97 LEU A CA 1
ATOM 715 C C . LEU A 1 97 ? 17.042 -13.322 -35.751 1.00 37.62 97 LEU A C 1
ATOM 717 O O . LEU A 1 97 ? 16.124 -12.541 -35.510 1.00 37.62 97 LEU A O 1
ATOM 721 N N . HIS A 1 98 ? 16.834 -14.577 -36.131 1.00 45.53 98 HIS A N 1
ATOM 722 C CA . HIS A 1 98 ? 15.557 -15.225 -35.928 1.00 45.53 98 HIS A CA 1
ATOM 723 C C . HIS A 1 98 ? 15.279 -15.182 -34.426 1.00 45.53 98 HIS A C 1
ATOM 725 O O . HIS A 1 98 ? 16.044 -15.729 -33.630 1.00 45.53 98 HIS A O 1
ATOM 731 N N . THR A 1 99 ? 14.212 -14.493 -34.030 1.00 48.41 99 THR A N 1
ATOM 732 C CA . THR A 1 99 ? 13.667 -14.605 -32.682 1.00 48.41 99 THR A CA 1
ATOM 733 C C . THR A 1 99 ? 13.258 -16.061 -32.511 1.00 48.41 99 THR A C 1
ATOM 735 O O . THR A 1 99 ? 12.279 -16.515 -33.100 1.00 48.41 99 THR A O 1
ATOM 738 N N . VAL A 1 100 ? 14.063 -16.827 -31.781 1.00 53.97 100 VAL A N 1
ATOM 739 C CA . VAL A 1 100 ? 13.721 -18.205 -31.435 1.00 53.97 100 VAL A CA 1
ATOM 740 C C . VAL A 1 100 ? 12.553 -18.124 -30.462 1.00 53.97 100 VAL A C 1
ATOM 742 O O . VAL A 1 100 ? 12.650 -17.423 -29.452 1.00 53.97 100 VAL A O 1
ATOM 745 N N . ASP A 1 101 ? 11.445 -18.804 -30.763 1.00 61.16 101 ASP A N 1
ATOM 746 C CA . ASP A 1 101 ? 10.377 -18.966 -29.779 1.00 61.16 101 ASP A CA 1
ATOM 747 C C . ASP A 1 101 ? 10.990 -19.627 -28.541 1.00 61.16 101 ASP A C 1
ATOM 749 O O . ASP A 1 101 ? 11.504 -20.743 -28.600 1.00 61.16 101 ASP A O 1
ATOM 753 N N . TYR A 1 102 ? 10.972 -18.932 -27.404 1.00 62.31 102 TYR A N 1
ATOM 754 C CA . TYR A 1 102 ? 11.590 -19.433 -26.179 1.00 62.31 102 TYR A CA 1
ATOM 755 C C . TYR A 1 102 ? 11.011 -20.793 -25.759 1.00 62.31 102 TYR A C 1
ATOM 757 O O . TYR A 1 102 ? 11.675 -21.549 -25.053 1.00 62.31 102 TYR A O 1
ATOM 765 N N . ARG A 1 103 ? 9.792 -21.119 -26.216 1.00 67.44 103 ARG A N 1
ATOM 766 C CA . ARG A 1 103 ? 9.117 -22.397 -25.971 1.00 67.44 103 ARG A CA 1
ATOM 767 C C . ARG A 1 103 ? 9.777 -23.579 -26.671 1.00 67.44 103 ARG A C 1
ATOM 769 O O . ARG A 1 103 ? 9.614 -24.708 -26.219 1.00 67.44 103 ARG A O 1
ATOM 776 N N . THR A 1 104 ? 10.528 -23.344 -27.746 1.00 68.56 104 THR A N 1
ATOM 777 C CA . THR A 1 104 ? 11.252 -24.403 -28.462 1.00 68.56 104 THR A CA 1
ATOM 778 C C . THR A 1 104 ? 12.647 -24.646 -27.892 1.00 68.56 104 THR A C 1
ATOM 780 O O . THR A 1 104 ? 13.310 -25.590 -28.310 1.00 68.56 104 THR A O 1
ATOM 783 N N . ASN A 1 105 ? 13.109 -23.822 -26.943 1.00 73.25 105 ASN A N 1
ATOM 784 C CA . ASN A 1 105 ? 14.361 -24.027 -26.219 1.00 73.25 105 ASN A CA 1
ATOM 785 C C . ASN A 1 105 ? 14.075 -24.670 -24.843 1.00 73.25 105 ASN A C 1
ATOM 787 O O . ASN A 1 105 ? 13.564 -23.987 -23.950 1.00 73.25 105 ASN A O 1
ATOM 791 N N . PRO A 1 106 ? 14.434 -25.952 -24.623 1.00 74.62 106 PRO A N 1
ATOM 792 C CA . PRO A 1 106 ? 14.162 -26.644 -23.361 1.00 74.62 106 PRO A CA 1
ATOM 793 C C . PRO A 1 106 ? 14.793 -25.976 -22.131 1.00 74.62 106 PRO A C 1
ATOM 795 O O . PRO A 1 106 ? 14.202 -25.993 -21.052 1.00 74.62 106 PRO A O 1
ATOM 798 N N . GLU A 1 107 ? 15.969 -25.358 -22.276 1.00 78.00 107 GLU A N 1
ATOM 799 C CA . GLU A 1 107 ? 16.627 -24.648 -21.177 1.00 78.00 107 GLU A CA 1
ATOM 800 C C . GLU A 1 107 ? 15.870 -23.362 -20.826 1.00 78.00 107 GLU A C 1
ATOM 802 O O . GLU A 1 107 ? 15.665 -23.058 -19.649 1.00 78.00 107 GLU A O 1
ATOM 807 N N . THR A 1 108 ? 15.390 -22.623 -21.832 1.00 68.56 108 THR A N 1
ATOM 808 C CA . THR A 1 108 ? 14.603 -21.407 -21.597 1.00 68.56 108 THR A CA 1
ATOM 809 C C . THR A 1 108 ? 13.236 -21.726 -20.996 1.00 68.56 108 THR A C 1
ATOM 811 O O . THR A 1 108 ? 12.842 -21.074 -20.031 1.00 68.56 108 THR A O 1
ATOM 814 N N . VAL A 1 109 ? 12.545 -22.767 -21.471 1.00 71.75 109 VAL A N 1
ATOM 815 C CA . VAL A 1 109 ? 11.296 -23.256 -20.854 1.00 71.75 109 VAL A CA 1
ATOM 816 C C . VAL A 1 109 ? 11.516 -23.645 -19.394 1.00 71.75 109 VAL A C 1
ATOM 818 O O . VAL A 1 109 ? 10.733 -23.248 -18.529 1.00 71.75 109 VAL A O 1
ATOM 821 N N . LYS A 1 110 ? 12.605 -24.364 -19.095 1.00 75.00 110 LYS A N 1
ATOM 822 C CA . LYS A 1 110 ? 12.963 -24.728 -17.720 1.00 75.00 110 LYS A CA 1
ATOM 823 C C . LYS A 1 110 ? 13.168 -23.486 -16.844 1.00 75.00 110 LYS A C 1
ATOM 825 O O . LYS A 1 110 ? 12.572 -23.405 -15.772 1.00 75.00 110 LYS A O 1
ATOM 830 N N . ARG A 1 111 ? 13.932 -22.490 -17.312 1.00 73.94 111 ARG A N 1
ATOM 831 C CA . ARG A 1 111 ? 14.157 -21.222 -16.586 1.00 73.94 111 ARG A CA 1
ATOM 832 C C . ARG A 1 111 ? 12.872 -20.416 -16.381 1.00 73.94 111 ARG A C 1
ATOM 834 O O . ARG A 1 111 ? 12.695 -19.816 -15.322 1.00 73.94 111 ARG A O 1
ATOM 841 N N . VAL A 1 112 ? 11.960 -20.413 -17.356 1.00 69.38 112 VAL A N 1
ATOM 842 C CA . VAL A 1 112 ? 10.623 -19.810 -17.208 1.00 69.38 112 VAL A CA 1
ATOM 843 C C . VAL A 1 112 ? 9.829 -20.525 -16.116 1.00 69.38 112 VAL A C 1
ATOM 845 O O . VAL A 1 112 ? 9.263 -19.854 -15.259 1.00 69.38 112 VAL A O 1
ATOM 848 N N . GLY A 1 113 ? 9.839 -21.861 -16.080 1.00 67.56 113 GLY A N 1
ATOM 849 C CA . GLY A 1 113 ? 9.191 -22.641 -15.019 1.00 67.56 113 GLY A CA 1
ATOM 850 C C . GLY A 1 113 ? 9.771 -22.367 -13.627 1.00 67.56 113 GLY A C 1
ATOM 851 O O . GLY A 1 113 ? 9.027 -22.146 -12.673 1.00 67.56 113 GLY A O 1
ATOM 852 N N . GLU A 1 114 ? 11.099 -22.306 -13.506 1.00 77.12 114 GLU A N 1
ATOM 853 C CA . GLU A 1 114 ? 11.783 -21.952 -12.253 1.00 77.12 114 GLU A CA 1
ATOM 854 C C . GLU A 1 114 ? 11.453 -20.523 -11.796 1.00 77.12 114 GLU A C 1
ATOM 856 O O . GLU A 1 114 ? 11.237 -20.277 -10.609 1.00 77.12 114 GLU A O 1
ATOM 861 N N . THR A 1 115 ? 11.370 -19.582 -12.738 1.00 72.75 115 THR A N 1
ATOM 862 C CA . THR A 1 115 ? 10.998 -18.187 -12.464 1.00 72.75 115 THR A CA 1
ATOM 863 C C . THR A 1 115 ? 9.532 -18.083 -12.046 1.00 72.75 115 THR A C 1
ATOM 865 O O . THR A 1 115 ? 9.234 -17.427 -11.053 1.00 72.75 115 THR A O 1
ATOM 868 N N . ALA A 1 116 ? 8.621 -18.779 -12.733 1.00 71.12 116 ALA A N 1
ATOM 869 C CA . ALA A 1 116 ? 7.206 -18.844 -12.372 1.00 71.12 116 ALA A CA 1
ATOM 870 C C . ALA A 1 116 ? 7.007 -19.413 -10.960 1.00 71.12 116 ALA A C 1
ATOM 872 O O . ALA A 1 116 ? 6.216 -18.871 -10.190 1.00 71.12 116 ALA A O 1
ATOM 873 N N . LYS A 1 117 ? 7.777 -20.443 -10.583 1.00 75.44 117 LYS A N 1
ATOM 874 C CA . LYS A 1 117 ? 7.774 -20.976 -9.215 1.00 75.44 117 LYS A CA 1
ATOM 875 C C . LYS A 1 117 ? 8.217 -19.923 -8.196 1.00 75.44 117 LYS A C 1
ATOM 877 O O . LYS A 1 117 ? 7.514 -19.709 -7.218 1.00 75.44 117 LYS A O 1
ATOM 882 N N . LYS A 1 118 ? 9.317 -19.206 -8.454 1.00 73.50 118 LYS A N 1
ATOM 883 C CA . LYS A 1 118 ? 9.778 -18.116 -7.574 1.00 73.50 118 LYS A CA 1
ATOM 884 C C . LYS A 1 118 ? 8.757 -16.982 -7.452 1.00 73.50 118 LYS A C 1
ATOM 886 O O . LYS A 1 118 ? 8.596 -16.434 -6.368 1.00 73.50 118 LYS A O 1
ATOM 891 N N . ILE A 1 119 ? 8.059 -16.642 -8.537 1.00 70.25 119 ILE A N 1
ATOM 892 C CA . ILE A 1 119 ? 6.971 -15.654 -8.516 1.00 70.25 119 ILE A CA 1
ATOM 893 C C . ILE A 1 119 ? 5.811 -16.157 -7.651 1.00 70.25 119 ILE A C 1
ATOM 895 O O . ILE A 1 119 ? 5.307 -15.400 -6.828 1.00 70.25 119 ILE A O 1
ATOM 8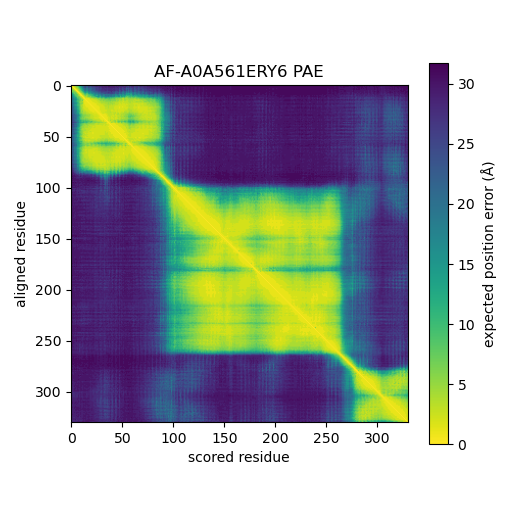99 N N . ALA A 1 120 ? 5.406 -17.421 -7.799 1.00 68.62 120 ALA A N 1
ATOM 900 C CA . ALA A 1 120 ? 4.341 -18.012 -6.991 1.00 68.62 120 ALA A CA 1
ATOM 901 C C . ALA A 1 120 ? 4.707 -18.050 -5.496 1.00 68.62 120 ALA A C 1
ATOM 903 O O . ALA A 1 120 ? 3.902 -17.641 -4.658 1.00 68.62 120 ALA A O 1
ATOM 904 N N . ASP A 1 121 ? 5.934 -18.465 -5.170 1.00 72.56 121 ASP A N 1
ATOM 905 C CA . ASP A 1 121 ? 6.451 -18.481 -3.798 1.00 72.56 121 ASP A CA 1
ATOM 906 C C . ASP A 1 121 ? 6.504 -17.055 -3.217 1.00 72.56 121 ASP A C 1
ATOM 908 O O . ASP A 1 121 ? 6.027 -16.807 -2.107 1.00 72.56 121 ASP A O 1
ATOM 912 N N . GLY A 1 122 ? 7.004 -16.088 -3.994 1.00 69.19 122 GLY A N 1
ATOM 913 C CA . GLY A 1 122 ? 7.042 -14.674 -3.617 1.00 69.19 122 GLY A CA 1
ATOM 914 C C . GLY A 1 122 ? 5.651 -14.073 -3.404 1.00 69.19 122 GLY A C 1
ATOM 915 O O . GLY A 1 122 ? 5.431 -13.373 -2.419 1.00 69.19 122 GLY A O 1
ATOM 916 N N . PHE A 1 123 ? 4.684 -14.395 -4.268 1.00 71.44 123 PHE A N 1
ATOM 917 C CA . PHE A 1 123 ? 3.289 -13.980 -4.108 1.00 71.44 123 PHE A CA 1
ATOM 918 C C . PHE A 1 123 ? 2.671 -14.550 -2.827 1.00 71.44 123 PHE A C 1
ATOM 920 O O . PHE A 1 123 ? 1.999 -13.824 -2.096 1.00 71.44 123 PHE A O 1
ATOM 927 N N . ALA A 1 124 ? 2.917 -15.826 -2.518 1.00 73.81 124 ALA A N 1
ATOM 928 C CA . ALA A 1 124 ? 2.410 -16.448 -1.299 1.00 73.81 124 ALA A CA 1
ATOM 929 C C . ALA A 1 124 ? 2.973 -15.779 -0.032 1.00 73.81 124 ALA A C 1
ATOM 931 O O . ALA A 1 124 ? 2.232 -15.558 0.927 1.00 73.81 124 ALA A O 1
ATOM 932 N N . ILE A 1 125 ? 4.262 -15.423 -0.035 1.00 76.81 125 ILE A N 1
ATOM 933 C CA . ILE A 1 125 ? 4.900 -14.679 1.062 1.00 76.81 125 ILE A CA 1
ATOM 934 C C . ILE A 1 125 ? 4.306 -13.273 1.172 1.00 76.81 125 ILE A C 1
ATOM 936 O O . ILE A 1 125 ? 3.904 -12.863 2.259 1.00 76.81 125 ILE A O 1
ATOM 940 N N . GLN A 1 126 ? 4.191 -12.558 0.051 1.00 78.94 126 GLN A N 1
ATOM 941 C CA . GLN A 1 126 ? 3.642 -11.204 0.028 1.00 78.94 126 GLN A CA 1
ATOM 942 C C . GLN A 1 126 ? 2.190 -11.167 0.510 1.00 78.94 126 GLN A C 1
ATOM 944 O O . GLN A 1 126 ? 1.814 -10.261 1.249 1.00 78.94 126 GLN A O 1
ATOM 949 N N . ARG A 1 127 ? 1.377 -12.162 0.137 1.00 80.06 127 ARG A N 1
ATOM 950 C CA . ARG A 1 127 ? 0.001 -12.290 0.622 1.00 80.06 127 ARG A CA 1
ATOM 951 C C . ARG A 1 127 ? -0.036 -12.435 2.140 1.00 80.06 127 ARG A C 1
ATOM 953 O O . ARG A 1 127 ? -0.734 -11.669 2.786 1.00 80.06 127 ARG A O 1
ATOM 960 N N . LYS A 1 128 ? 0.772 -13.336 2.711 1.00 84.56 128 LYS A N 1
ATOM 961 C CA . LYS A 1 128 ? 0.871 -13.492 4.173 1.00 84.56 128 LYS A CA 1
ATOM 962 C C . LYS A 1 128 ? 1.320 -12.205 4.865 1.00 84.56 128 LYS A C 1
ATOM 964 O O . LYS A 1 128 ? 0.781 -11.859 5.909 1.00 84.56 128 LYS A O 1
ATOM 969 N N . ALA A 1 129 ? 2.285 -11.489 4.288 1.00 82.88 129 ALA A N 1
ATOM 970 C CA . ALA A 1 129 ? 2.733 -10.204 4.820 1.00 82.88 129 ALA A CA 1
ATOM 971 C C . ALA A 1 129 ? 1.619 -9.144 4.773 1.00 82.88 129 ALA A C 1
ATOM 973 O O . ALA A 1 129 ? 1.451 -8.389 5.728 1.00 82.88 129 ALA A O 1
ATOM 974 N N . SER A 1 130 ? 0.834 -9.110 3.692 1.00 86.56 130 SER A N 1
ATOM 975 C CA . SER A 1 130 ? -0.327 -8.225 3.561 1.00 86.56 130 SER A CA 1
ATOM 976 C C . SER A 1 130 ? -1.436 -8.569 4.557 1.00 86.56 130 SER A C 1
ATOM 978 O O . SER A 1 130 ? -2.020 -7.656 5.136 1.00 86.56 130 SER A O 1
ATOM 980 N N . ASP A 1 131 ? -1.717 -9.858 4.765 1.00 88.88 131 ASP A N 1
ATOM 981 C CA . ASP A 1 131 ? -2.711 -10.331 5.735 1.00 88.88 131 ASP A CA 1
ATOM 982 C C . ASP A 1 131 ? -2.284 -9.937 7.162 1.00 88.88 131 ASP A C 1
ATOM 984 O O . ASP A 1 131 ? -3.061 -9.334 7.899 1.00 88.88 131 ASP A O 1
ATOM 988 N N . LEU A 1 132 ? -1.007 -10.129 7.514 1.00 92.50 132 LEU A N 1
ATOM 989 C CA . LEU A 1 132 ? -0.463 -9.693 8.804 1.00 92.50 132 LEU A CA 1
ATOM 990 C C . LEU A 1 132 ? -0.512 -8.165 8.974 1.00 92.50 132 LEU A C 1
ATOM 992 O O . LEU A 1 132 ? -0.830 -7.661 10.050 1.00 92.50 132 LEU A O 1
ATOM 996 N N . ALA A 1 133 ? -0.218 -7.401 7.919 1.00 92.62 133 ALA A N 1
ATOM 997 C CA . ALA A 1 133 ? -0.333 -5.945 7.962 1.00 92.62 133 ALA A CA 1
ATOM 998 C C . ALA A 1 133 ? -1.782 -5.494 8.223 1.00 92.62 133 ALA A C 1
ATOM 1000 O O . ALA A 1 133 ? -1.997 -4.517 8.945 1.00 92.62 133 ALA A O 1
ATOM 1001 N N . LEU A 1 134 ? -2.770 -6.213 7.681 1.00 94.12 134 LEU A N 1
ATOM 1002 C CA . LEU A 1 134 ? -4.183 -5.976 7.961 1.00 94.12 134 LEU A CA 1
ATOM 1003 C C . LEU A 1 134 ? -4.541 -6.312 9.416 1.00 94.12 134 LEU A C 1
ATOM 1005 O O . LEU A 1 134 ? -5.201 -5.501 10.060 1.00 94.12 134 LEU A O 1
ATOM 1009 N N . GLU A 1 135 ? -4.065 -7.432 9.961 1.00 95.06 135 GLU A N 1
ATOM 1010 C CA . GLU A 1 135 ? -4.284 -7.798 11.371 1.00 95.06 135 GLU A CA 1
ATOM 1011 C C . GLU A 1 135 ? -3.714 -6.744 12.337 1.00 95.06 135 GLU A C 1
ATOM 1013 O O . GLU A 1 135 ? -4.362 -6.349 13.314 1.00 95.06 135 GLU A O 1
ATOM 1018 N N . ILE A 1 136 ? -2.520 -6.217 12.040 1.00 94.88 136 ILE A N 1
ATOM 1019 C CA . ILE A 1 136 ? -1.916 -5.122 12.812 1.00 94.88 136 ILE A CA 1
ATOM 1020 C C . ILE A 1 136 ? -2.749 -3.841 12.657 1.00 94.88 136 ILE A C 1
ATOM 1022 O O . ILE A 1 136 ? -2.971 -3.128 13.638 1.00 94.88 136 ILE A O 1
ATOM 1026 N N . ALA A 1 137 ? -3.236 -3.536 11.450 1.00 94.75 137 ALA A N 1
ATOM 1027 C CA . ALA A 1 137 ? -4.095 -2.377 11.210 1.00 94.75 137 ALA A CA 1
ATOM 1028 C C . ALA A 1 137 ? -5.415 -2.473 11.994 1.00 94.75 137 ALA A C 1
ATOM 1030 O O . ALA A 1 137 ? -5.826 -1.490 12.609 1.00 94.75 137 ALA A O 1
ATOM 1031 N N . GLN A 1 138 ? -6.041 -3.653 12.024 1.00 94.69 138 GLN A N 1
ATOM 1032 C CA . GLN A 1 138 ? -7.237 -3.939 12.819 1.00 94.69 138 GLN A CA 1
ATOM 1033 C C . GLN A 1 138 ? -6.956 -3.785 14.310 1.00 94.69 138 GLN A C 1
ATOM 1035 O O . GLN A 1 138 ? -7.682 -3.068 14.987 1.00 94.69 138 GLN A O 1
ATOM 1040 N N . SER A 1 139 ? -5.858 -4.353 14.809 1.00 94.19 139 SER A N 1
ATOM 1041 C CA . SER A 1 139 ? -5.464 -4.219 16.217 1.00 94.19 139 SER A CA 1
ATOM 1042 C C . SER A 1 139 ? -5.234 -2.756 16.612 1.00 94.19 139 SER A C 1
ATOM 1044 O O . SER A 1 139 ? -5.718 -2.304 17.649 1.00 94.19 139 SER A O 1
ATOM 1046 N N . ASN A 1 140 ? -4.553 -1.983 15.757 1.00 92.94 140 ASN A N 1
ATOM 1047 C CA . ASN A 1 140 ? -4.346 -0.547 15.951 1.00 92.94 140 ASN A CA 1
ATOM 1048 C C . ASN A 1 140 ? -5.664 0.235 15.953 1.00 92.94 140 ASN A C 1
ATOM 1050 O O . ASN A 1 140 ? -5.825 1.160 16.749 1.00 92.94 140 ASN A O 1
ATOM 1054 N N . PHE A 1 141 ? -6.589 -0.104 15.053 1.00 93.19 141 PHE A N 1
ATOM 1055 C CA . PHE A 1 141 ? -7.897 0.536 14.979 1.00 93.19 141 PHE A CA 1
ATOM 1056 C C . PHE A 1 141 ? -8.741 0.209 16.217 1.00 93.19 141 PHE A C 1
ATOM 1058 O O . PHE A 1 141 ? -9.229 1.128 16.871 1.00 93.19 141 PHE A O 1
ATOM 1065 N N . SER A 1 142 ? -8.823 -1.067 16.603 1.00 92.12 142 SER A N 1
ATOM 1066 C CA . SER A 1 142 ? -9.540 -1.528 17.795 1.00 92.12 142 SER A CA 1
ATOM 1067 C C . SER A 1 142 ? -8.991 -0.898 19.075 1.00 92.12 142 SER A C 1
ATOM 1069 O O . SER A 1 142 ? -9.756 -0.421 19.900 1.00 92.12 142 SER A O 1
ATOM 1071 N N . ALA A 1 143 ? -7.668 -0.803 19.236 1.00 92.06 143 ALA A N 1
ATOM 1072 C CA . ALA A 1 143 ? -7.079 -0.123 20.391 1.00 92.06 143 ALA A CA 1
ATOM 1073 C C . ALA A 1 143 ? -7.432 1.373 20.426 1.00 92.06 143 ALA A C 1
ATOM 1075 O O . ALA A 1 143 ? -7.640 1.951 21.491 1.00 92.06 143 ALA A O 1
ATOM 1076 N N . ARG A 1 144 ? -7.512 2.008 19.256 1.00 90.25 144 ARG A N 1
ATOM 1077 C CA . ARG A 1 144 ? -7.795 3.436 19.132 1.00 90.25 144 ARG A CA 1
ATOM 1078 C C . ARG A 1 144 ? -9.239 3.785 19.477 1.00 90.25 144 ARG A C 1
ATOM 1080 O O . ARG A 1 144 ? -9.458 4.787 20.144 1.00 90.25 144 ARG A O 1
ATOM 1087 N N . VAL A 1 145 ? -10.208 2.969 19.071 1.00 91.31 145 VAL A N 1
ATOM 1088 C CA . VAL A 1 145 ? -11.630 3.207 19.387 1.00 91.31 145 VAL A CA 1
ATOM 1089 C C . VAL A 1 145 ? -11.966 3.002 20.871 1.00 91.31 145 VAL A C 1
ATOM 1091 O O . VAL A 1 145 ? -13.059 3.355 21.304 1.00 91.31 145 VAL A O 1
ATOM 1094 N N . LEU A 1 146 ? -11.031 2.475 21.670 1.00 91.50 146 LEU A N 1
ATOM 1095 C CA . LEU A 1 146 ? -11.145 2.431 23.132 1.00 91.50 146 LEU A CA 1
ATOM 1096 C C . LEU A 1 146 ? -10.776 3.757 23.812 1.00 91.50 146 LEU A C 1
ATOM 1098 O O . LEU A 1 146 ? -11.032 3.907 25.008 1.00 91.50 146 LEU A O 1
ATOM 1102 N N . ILE A 1 147 ? -10.160 4.690 23.081 1.00 90.69 147 ILE A N 1
ATOM 1103 C CA . ILE A 1 147 ? -9.855 6.034 23.566 1.00 90.69 147 ILE A CA 1
ATOM 1104 C C . ILE A 1 147 ? -11.029 6.935 23.222 1.00 90.69 147 ILE A C 1
ATOM 1106 O O . ILE A 1 147 ? -11.374 7.079 22.050 1.00 90.69 147 ILE A O 1
ATOM 1110 N N . ASP A 1 148 ? -11.583 7.585 24.237 1.00 90.81 148 ASP A N 1
ATOM 1111 C CA . ASP A 1 148 ? -12.629 8.579 24.046 1.00 90.81 148 ASP A CA 1
ATOM 1112 C C . ASP A 1 148 ? -12.006 9.972 23.845 1.00 90.81 148 ASP A C 1
ATOM 1114 O O . ASP A 1 148 ? -11.030 10.358 24.498 1.00 90.81 148 ASP A O 1
ATOM 1118 N N . ASP A 1 149 ? -12.569 10.740 22.919 1.00 88.00 149 ASP A N 1
ATOM 1119 C CA . ASP A 1 149 ? -12.210 12.127 22.680 1.00 88.00 149 ASP A CA 1
ATOM 1120 C C . ASP A 1 149 ? -12.834 13.062 23.736 1.00 88.00 149 ASP A C 1
ATOM 1122 O O . ASP A 1 149 ? -13.536 12.659 24.666 1.00 88.00 149 ASP A O 1
ATOM 1126 N N . LYS A 1 150 ? -12.610 14.371 23.580 1.00 87.44 150 LYS A N 1
ATOM 1127 C CA . LYS A 1 150 ? -13.177 15.390 24.480 1.00 87.44 150 LYS A CA 1
ATOM 1128 C C . LYS A 1 150 ? -14.715 15.424 24.508 1.00 87.44 150 LYS A C 1
ATOM 1130 O O . LYS A 1 150 ? -15.279 16.035 25.410 1.00 87.44 150 LYS A O 1
ATOM 1135 N N . ASN A 1 151 ? -15.379 14.833 23.517 1.00 86.88 151 ASN A N 1
ATOM 1136 C CA . ASN A 1 151 ? -16.831 14.737 23.416 1.00 86.88 151 ASN A CA 1
ATOM 1137 C C . ASN A 1 151 ? -17.353 13.392 23.956 1.00 86.88 151 ASN A C 1
ATOM 1139 O O . ASN A 1 151 ? -18.563 13.152 23.901 1.00 86.88 151 ASN A O 1
ATOM 1143 N N . GLY A 1 152 ? -16.474 12.526 24.474 1.00 84.25 152 GLY A N 1
ATOM 1144 C CA . GLY A 1 152 ? -16.818 11.176 24.915 1.00 84.25 152 GLY A CA 1
ATOM 1145 C C . GLY A 1 152 ? -17.120 10.235 23.749 1.00 84.25 152 GLY A C 1
ATOM 1146 O O . GLY A 1 152 ? -17.995 9.383 23.875 1.00 84.25 152 GLY A O 1
ATOM 1147 N N . GLU A 1 153 ? -16.496 10.453 22.590 1.00 88.44 153 GLU A N 1
ATOM 1148 C CA . GLU A 1 153 ? -16.681 9.649 21.378 1.00 88.44 153 GLU A CA 1
ATOM 1149 C C . GLU A 1 153 ? -15.407 8.876 21.038 1.00 88.44 153 GLU A C 1
ATOM 1151 O O . GLU A 1 153 ? -14.318 9.409 21.243 1.00 88.44 153 GLU A O 1
ATOM 1156 N N . PRO A 1 154 ? -15.505 7.661 20.474 1.00 90.44 154 PRO A N 1
ATOM 1157 C CA . PRO A 1 154 ? -14.328 6.901 20.066 1.00 90.44 154 PRO A CA 1
ATOM 1158 C C . PRO A 1 154 ? -13.416 7.697 19.124 1.00 90.44 154 PRO A C 1
ATOM 1160 O O . PRO A 1 154 ? -13.858 8.181 18.079 1.00 90.44 154 PRO A O 1
ATOM 1163 N N . ASP A 1 155 ? -12.120 7.781 19.433 1.00 90.00 155 ASP A N 1
ATOM 1164 C CA . ASP A 1 155 ? -11.133 8.547 18.662 1.00 90.00 155 ASP A CA 1
ATOM 1165 C C . ASP A 1 155 ? -10.673 7.817 17.390 1.00 90.00 155 ASP A C 1
ATOM 1167 O O . ASP A 1 155 ? -9.485 7.701 17.091 1.00 90.00 155 ASP A O 1
ATOM 1171 N N . TRP A 1 156 ? -11.607 7.312 16.590 1.00 85.50 156 TRP A N 1
ATOM 1172 C CA . TRP A 1 156 ? -11.319 6.512 15.397 1.00 85.50 156 TRP A CA 1
ATOM 1173 C C . TRP A 1 156 ? -10.393 7.232 14.388 1.00 85.50 156 TRP A C 1
ATOM 1175 O O . TRP A 1 156 ? -9.569 6.593 13.723 1.00 85.50 156 TRP A O 1
ATOM 1185 N N . GLN A 1 157 ? -10.447 8.570 14.320 1.00 84.00 157 GLN A N 1
ATOM 1186 C CA . GLN A 1 157 ? -9.582 9.403 13.467 1.00 84.00 157 GLN A CA 1
ATOM 1187 C C . GLN A 1 157 ? -8.162 9.612 14.013 1.00 84.00 157 GLN A C 1
ATOM 1189 O O . GLN A 1 157 ? -7.331 10.181 13.305 1.00 84.00 157 GLN A O 1
ATOM 1194 N N . ALA A 1 158 ? -7.860 9.181 15.242 1.00 86.31 158 ALA A N 1
ATOM 1195 C CA . ALA A 1 158 ? -6.643 9.561 15.964 1.00 86.31 158 ALA A CA 1
ATOM 1196 C C . ALA A 1 158 ? -6.451 11.084 15.999 1.00 86.31 158 ALA A C 1
ATOM 1198 O O . ALA A 1 158 ? -5.388 11.612 15.662 1.00 86.31 158 ALA A O 1
ATOM 1199 N N . THR A 1 159 ? -7.492 11.817 16.378 1.00 86.19 159 THR A N 1
ATOM 1200 C CA . THR A 1 159 ? -7.405 13.258 16.623 1.00 86.19 159 THR A CA 1
ATOM 1201 C C . THR A 1 159 ? -6.675 13.561 17.928 1.00 86.19 159 THR A C 1
ATOM 1203 O O . THR A 1 159 ? -5.942 14.556 17.999 1.00 86.19 159 THR A O 1
ATOM 1206 N N . THR A 1 160 ? -6.806 12.689 18.932 1.00 88.56 160 THR A N 1
ATOM 1207 C CA . THR A 1 160 ? -6.194 12.867 20.249 1.00 88.56 160 THR A CA 1
ATOM 1208 C C . THR A 1 160 ? -4.703 12.530 20.231 1.00 88.56 160 THR A C 1
ATOM 1210 O O . THR A 1 160 ? -4.202 11.776 19.391 1.00 88.56 160 THR A O 1
ATOM 1213 N N . ALA A 1 161 ? -3.956 13.092 21.185 1.00 89.69 161 ALA A N 1
ATOM 1214 C CA . ALA A 1 161 ? -2.544 12.754 21.356 1.00 89.69 161 ALA A CA 1
ATOM 1215 C C . ALA A 1 161 ? -2.355 11.264 21.693 1.00 89.69 161 ALA A C 1
ATOM 1217 O O . ALA A 1 161 ? -1.448 10.636 21.155 1.00 89.69 161 ALA A O 1
ATOM 1218 N N . GLN A 1 162 ? -3.240 10.696 22.518 1.00 88.81 162 GLN A N 1
ATOM 1219 C CA . GLN A 1 162 ? -3.198 9.287 22.918 1.00 88.81 162 GLN A CA 1
ATOM 1220 C C . GLN A 1 162 ? -3.490 8.355 21.731 1.00 88.81 162 GLN A C 1
ATOM 1222 O O . GLN A 1 162 ? -2.727 7.420 21.492 1.00 88.81 162 GLN A O 1
ATOM 1227 N N . GLY A 1 163 ? -4.504 8.661 20.913 1.00 86.12 163 GLY A N 1
ATOM 1228 C CA . GLY A 1 163 ? -4.832 7.891 19.707 1.00 86.12 163 GLY A CA 1
ATOM 1229 C C . GLY A 1 163 ? -3.697 7.864 18.679 1.00 86.12 163 GLY A C 1
ATOM 1230 O O . GLY A 1 163 ? -3.444 6.836 18.049 1.00 86.12 163 GLY A O 1
ATOM 1231 N N . LYS A 1 164 ? -2.945 8.968 18.555 1.00 86.50 164 LYS A N 1
ATOM 1232 C CA . LYS A 1 164 ? -1.724 9.033 17.729 1.00 86.50 164 LYS A CA 1
ATOM 1233 C C . LYS A 1 164 ? -0.546 8.269 18.334 1.00 86.50 164 LYS A C 1
ATOM 1235 O O . LYS A 1 164 ? 0.361 7.888 17.592 1.00 86.50 164 LYS A O 1
ATOM 1240 N N . GLN A 1 165 ? -0.524 8.097 19.653 1.00 90.75 165 GLN A N 1
ATOM 1241 C CA . GLN A 1 165 ? 0.592 7.492 20.370 1.00 90.75 165 GLN A CA 1
ATOM 1242 C C . GLN A 1 165 ? 0.532 5.959 20.359 1.00 90.75 165 GLN A C 1
ATOM 1244 O O . GLN A 1 165 ? 1.587 5.351 20.226 1.00 90.75 165 GLN A O 1
ATOM 1249 N N . ILE A 1 166 ? -0.660 5.340 20.350 1.00 88.31 166 ILE A N 1
ATOM 1250 C CA . ILE A 1 166 ? -0.829 3.868 20.307 1.00 88.31 166 ILE A CA 1
ATOM 1251 C C . ILE A 1 166 ? 0.072 3.219 19.255 1.00 88.31 166 ILE A C 1
ATOM 1253 O O . ILE A 1 166 ? 0.883 2.350 19.566 1.00 88.31 166 ILE A O 1
ATOM 1257 N N . SER A 1 167 ? -0.052 3.650 17.996 1.00 85.62 167 SER A N 1
ATOM 1258 C CA . SER A 1 167 ? 0.705 3.024 16.912 1.00 85.62 167 SER A CA 1
ATOM 1259 C C . SER A 1 167 ? 2.206 3.279 17.060 1.00 85.62 167 SER A C 1
ATOM 1261 O O . SER A 1 167 ? 3.004 2.409 16.733 1.00 85.62 167 SER A O 1
ATOM 1263 N N . LYS A 1 168 ? 2.610 4.443 17.588 1.00 89.19 168 LYS A N 1
ATOM 1264 C CA . LYS A 1 168 ? 4.027 4.745 17.835 1.00 89.19 168 LYS A CA 1
ATOM 1265 C C . LYS A 1 168 ? 4.611 3.841 18.912 1.00 89.19 168 LYS A C 1
ATOM 1267 O O . LYS A 1 168 ? 5.691 3.305 18.698 1.00 89.19 168 LYS A O 1
ATOM 1272 N N . ASP A 1 169 ? 3.898 3.651 20.017 1.00 91.94 169 ASP A N 1
ATOM 1273 C CA . ASP A 1 169 ? 4.345 2.808 21.126 1.00 91.94 169 ASP A CA 1
ATOM 1274 C C . ASP A 1 169 ? 4.416 1.338 20.700 1.00 91.94 169 ASP A C 1
ATOM 1276 O O . ASP A 1 169 ? 5.403 0.665 20.990 1.00 91.94 169 ASP A O 1
ATOM 1280 N N . ALA A 1 170 ? 3.434 0.863 19.925 1.00 89.56 170 ALA A N 1
ATOM 1281 C CA . ALA A 1 170 ? 3.443 -0.487 19.368 1.00 89.56 170 ALA A CA 1
ATOM 1282 C C . ALA A 1 170 ? 4.664 -0.730 18.461 1.00 89.56 170 ALA A C 1
ATOM 1284 O O . ALA A 1 170 ? 5.362 -1.734 18.610 1.00 89.56 170 ALA A O 1
ATOM 1285 N N . TYR A 1 171 ? 4.968 0.201 17.549 1.00 90.56 171 TYR A N 1
ATOM 1286 C CA . TYR A 1 171 ? 6.131 0.070 16.666 1.00 90.56 171 TYR A CA 1
ATOM 1287 C C . TYR A 1 171 ? 7.462 0.268 17.395 1.00 90.56 171 TYR A C 1
ATOM 1289 O O . TYR A 1 171 ? 8.436 -0.394 17.048 1.00 90.56 171 TYR A O 1
ATOM 1297 N N . ALA A 1 172 ? 7.516 1.138 18.406 1.00 89.88 172 ALA A N 1
ATOM 1298 C CA . ALA A 1 172 ? 8.703 1.314 19.236 1.00 89.88 172 ALA A CA 1
ATOM 1299 C C . ALA A 1 172 ? 9.014 0.036 20.030 1.00 89.88 172 ALA A C 1
ATOM 1301 O O . ALA A 1 172 ? 10.148 -0.437 19.996 1.00 89.88 172 ALA A O 1
ATOM 1302 N N . ALA A 1 173 ? 8.004 -0.571 20.661 1.00 89.81 173 ALA A N 1
ATOM 1303 C CA . ALA A 1 173 ? 8.149 -1.838 21.374 1.00 89.81 173 ALA A CA 1
ATOM 1304 C C . ALA A 1 173 ? 8.580 -2.979 20.437 1.00 89.81 173 ALA A C 1
ATOM 1306 O O . ALA A 1 173 ? 9.485 -3.745 20.769 1.00 89.81 173 ALA A O 1
ATOM 1307 N N . ALA A 1 174 ? 7.990 -3.061 19.238 1.00 88.44 174 ALA A N 1
ATOM 1308 C CA . ALA A 1 174 ? 8.403 -4.030 18.223 1.00 88.44 174 ALA A CA 1
ATOM 1309 C C . ALA A 1 174 ? 9.856 -3.805 17.772 1.00 88.44 174 ALA A C 1
ATOM 1311 O O . ALA A 1 174 ? 10.626 -4.757 17.671 1.00 88.44 174 ALA A O 1
ATOM 1312 N N . GLY A 1 175 ? 10.253 -2.550 17.548 1.00 87.69 175 GLY A N 1
ATOM 1313 C CA . GLY A 1 175 ? 11.623 -2.194 17.189 1.00 87.69 175 GLY A CA 1
ATOM 1314 C C . GLY A 1 175 ? 12.636 -2.598 18.262 1.00 87.69 175 GLY A C 1
ATOM 1315 O O . GLY A 1 175 ? 13.649 -3.220 17.943 1.00 87.69 175 GLY A O 1
ATOM 1316 N N . GLN A 1 176 ? 12.337 -2.320 19.532 1.00 89.94 176 GLN A N 1
ATOM 1317 C CA . GLN A 1 176 ? 13.175 -2.732 20.661 1.00 89.94 176 GLN A CA 1
ATOM 1318 C C . GLN A 1 176 ? 13.309 -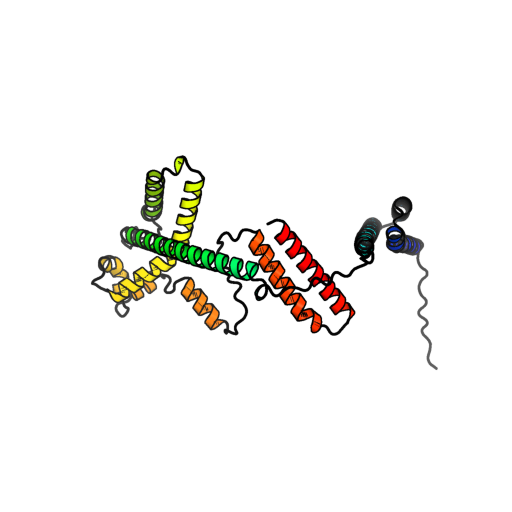4.256 20.746 1.00 89.94 176 GLN A C 1
ATOM 1320 O O . GLN A 1 176 ? 14.421 -4.763 20.880 1.00 89.94 176 GLN A O 1
ATOM 1325 N N . ALA A 1 177 ? 12.204 -4.994 20.605 1.00 87.75 177 ALA A N 1
ATOM 1326 C CA . ALA A 1 177 ? 12.212 -6.457 20.634 1.00 87.75 177 ALA A CA 1
ATOM 1327 C C . ALA A 1 177 ? 13.027 -7.078 19.483 1.00 87.75 177 ALA A C 1
ATOM 1329 O O . ALA A 1 177 ? 13.631 -8.134 19.653 1.00 87.75 177 ALA A O 1
ATOM 1330 N N . LEU A 1 178 ? 13.056 -6.415 18.324 1.00 83.25 178 LEU A N 1
ATOM 1331 C CA . LEU A 1 178 ? 13.798 -6.843 17.136 1.00 83.25 178 LEU A CA 1
ATOM 1332 C C . LEU A 1 178 ? 15.241 -6.314 17.091 1.00 83.25 178 LEU A C 1
ATOM 1334 O O . LEU A 1 178 ? 15.986 -6.674 16.184 1.00 83.25 178 LEU A O 1
ATOM 1338 N N . GLY A 1 179 ? 15.648 -5.461 18.036 1.00 83.94 179 GLY A N 1
ATOM 1339 C CA . GLY A 1 179 ? 16.990 -4.878 18.063 1.00 83.94 179 GLY A CA 1
ATOM 1340 C C . GLY A 1 179 ? 17.293 -3.921 16.902 1.00 83.94 179 GLY A C 1
ATOM 1341 O O . GLY A 1 179 ? 18.463 -3.721 16.575 1.00 83.94 179 GLY A O 1
ATOM 1342 N N . VAL A 1 180 ? 16.272 -3.301 16.289 1.00 86.44 180 VAL A N 1
ATOM 1343 C CA . VAL A 1 180 ? 16.432 -2.457 15.079 1.00 86.44 180 VAL A CA 1
ATOM 1344 C C . VAL A 1 180 ? 17.292 -1.207 15.286 1.00 86.44 180 VAL A C 1
ATOM 1346 O O . VAL A 1 180 ? 17.698 -0.575 14.317 1.00 86.44 180 VAL A O 1
ATOM 1349 N N . GLU A 1 181 ? 17.584 -0.822 16.530 1.00 79.50 181 GLU A N 1
ATOM 1350 C CA . GLU A 1 181 ? 18.420 0.346 16.841 1.00 79.50 181 GLU A CA 1
ATOM 1351 C C . GLU A 1 181 ? 19.862 0.201 16.330 1.00 79.50 181 GLU A C 1
ATOM 1353 O O . GLU A 1 181 ? 20.514 1.205 16.051 1.00 79.50 181 GLU A O 1
ATOM 1358 N N . ASN A 1 182 ? 20.336 -1.038 16.159 1.00 81.75 182 ASN A N 1
ATOM 1359 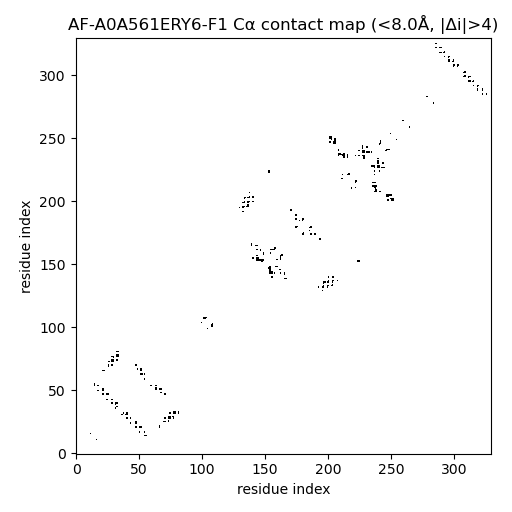C CA . ASN A 1 182 ? 21.693 -1.344 15.703 1.00 81.75 182 ASN A CA 1
ATOM 1360 C C . ASN A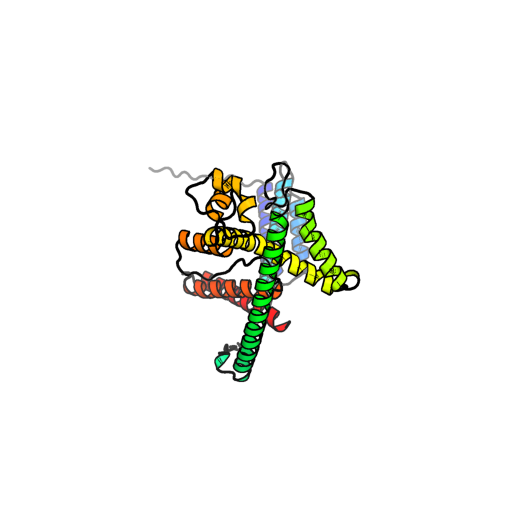 1 182 ? 21.737 -1.960 14.291 1.00 81.75 182 ASN A C 1
ATOM 1362 O O . ASN A 1 182 ? 22.812 -2.347 13.836 1.00 81.75 182 ASN A O 1
ATOM 1366 N N . ASP A 1 183 ? 20.593 -2.056 13.604 1.00 87.44 183 ASP A N 1
ATOM 1367 C CA . ASP A 1 183 ? 20.463 -2.696 12.292 1.00 87.44 183 ASP A CA 1
ATOM 1368 C C . ASP A 1 183 ? 19.637 -1.816 11.336 1.00 87.44 183 ASP A C 1
ATOM 1370 O O . ASP A 1 183 ? 18.409 -1.718 11.420 1.00 87.44 183 ASP A O 1
ATOM 1374 N N . GLU A 1 184 ? 20.337 -1.166 10.402 1.00 86.12 184 GLU A N 1
ATOM 1375 C CA . GLU A 1 184 ? 19.730 -0.276 9.409 1.00 86.12 184 GLU A CA 1
ATOM 1376 C C . GLU A 1 184 ? 18.781 -1.017 8.459 1.00 86.12 184 GLU A C 1
ATOM 1378 O O . GLU A 1 184 ? 17.753 -0.464 8.060 1.00 86.12 184 GLU A O 1
ATOM 1383 N N . GLU A 1 185 ? 19.087 -2.267 8.108 1.00 85.31 185 GLU A N 1
ATOM 1384 C CA . GLU A 1 185 ? 18.232 -3.063 7.231 1.00 85.31 185 GLU A CA 1
ATOM 1385 C C . GLU A 1 185 ? 16.937 -3.434 7.955 1.00 85.31 185 GLU A C 1
ATOM 1387 O O . GLU A 1 185 ? 15.846 -3.218 7.420 1.00 85.31 185 GLU A O 1
ATOM 1392 N N . ALA A 1 186 ? 17.036 -3.887 9.205 1.00 84.56 186 ALA A N 1
ATOM 1393 C CA . ALA A 1 186 ? 15.870 -4.183 10.030 1.00 84.56 186 ALA A CA 1
ATOM 1394 C C . ALA A 1 186 ? 15.012 -2.927 10.276 1.00 84.56 186 ALA A C 1
ATOM 1396 O O . ALA A 1 186 ? 13.779 -2.989 10.229 1.00 84.56 186 ALA A O 1
ATOM 1397 N N . ARG A 1 187 ? 15.639 -1.753 10.445 1.00 83.69 187 ARG A N 1
ATOM 1398 C CA . ARG A 1 187 ? 14.936 -0.464 10.543 1.00 83.69 187 ARG A CA 1
ATOM 1399 C C . ARG A 1 187 ? 14.155 -0.132 9.269 1.00 83.69 187 ARG A C 1
ATOM 1401 O O . ARG A 1 187 ? 13.003 0.303 9.350 1.00 83.69 187 ARG A O 1
ATOM 1408 N N . LEU A 1 188 ? 14.748 -0.349 8.094 1.00 88.19 188 LEU A N 1
ATOM 1409 C CA . LEU A 1 188 ? 14.078 -0.149 6.804 1.00 88.19 188 LEU A CA 1
ATOM 1410 C C . LEU A 1 188 ? 12.929 -1.143 6.593 1.00 88.19 188 LEU A C 1
ATOM 1412 O O . LEU A 1 188 ? 11.863 -0.751 6.113 1.00 88.19 188 LEU A O 1
ATOM 1416 N N . GLN A 1 189 ? 13.111 -2.405 6.986 1.00 87.56 189 GLN A N 1
ATOM 1417 C CA . GLN A 1 189 ? 12.067 -3.430 6.917 1.00 87.56 189 GLN A CA 1
ATOM 1418 C C . GLN A 1 189 ? 10.886 -3.095 7.838 1.00 87.56 189 GLN A C 1
ATOM 1420 O O . GLN A 1 189 ? 9.736 -3.149 7.396 1.00 87.56 189 GLN A O 1
ATOM 1425 N N . LEU A 1 190 ? 11.147 -2.644 9.071 1.00 87.31 190 LEU A N 1
ATOM 1426 C CA . LEU A 1 190 ? 10.104 -2.170 9.983 1.00 87.31 190 LEU A CA 1
ATOM 1427 C C . LEU A 1 190 ? 9.366 -0.957 9.403 1.00 87.31 190 LEU A C 1
ATOM 1429 O O . LEU A 1 190 ? 8.138 -0.919 9.412 1.00 87.31 190 LEU A O 1
ATOM 1433 N N . ALA A 1 191 ? 10.084 0.011 8.827 1.00 88.44 191 ALA A N 1
ATOM 1434 C CA . ALA A 1 191 ? 9.459 1.157 8.167 1.00 88.44 191 ALA A CA 1
ATOM 1435 C C . ALA A 1 191 ? 8.580 0.743 6.968 1.00 88.44 191 ALA A C 1
ATOM 1437 O O . ALA A 1 191 ? 7.526 1.342 6.739 1.00 88.44 191 ALA A O 1
ATOM 1438 N N . SER A 1 192 ? 8.983 -0.285 6.216 1.00 89.44 192 SER A N 1
ATOM 1439 C CA . SER A 1 192 ? 8.188 -0.865 5.125 1.00 89.44 192 SER A CA 1
ATOM 1440 C C . SER A 1 192 ? 6.905 -1.530 5.638 1.00 89.44 192 SER A C 1
ATOM 1442 O O . SER A 1 192 ? 5.821 -1.312 5.086 1.00 89.44 192 SER A O 1
ATOM 1444 N N . LEU A 1 193 ? 6.997 -2.275 6.745 1.00 89.00 193 LEU A N 1
ATOM 1445 C CA . LEU A 1 193 ? 5.833 -2.855 7.414 1.00 89.00 193 LEU A CA 1
ATOM 1446 C C . LEU A 1 193 ? 4.866 -1.764 7.886 1.00 89.00 193 LEU A C 1
ATOM 1448 O O . LEU A 1 193 ? 3.676 -1.847 7.601 1.00 89.00 193 LEU A O 1
ATOM 1452 N N . VAL A 1 194 ? 5.366 -0.705 8.534 1.00 90.88 194 VAL A N 1
ATOM 1453 C CA . VAL A 1 194 ? 4.537 0.423 8.998 1.00 90.88 194 VAL A CA 1
ATOM 1454 C C . VAL A 1 194 ? 3.742 1.042 7.847 1.00 90.88 194 VAL A C 1
ATOM 1456 O O . VAL A 1 194 ? 2.553 1.312 8.010 1.00 90.88 194 VAL A O 1
ATOM 1459 N N . ARG A 1 195 ? 4.362 1.234 6.676 1.00 92.00 195 ARG A N 1
ATOM 1460 C CA . ARG A 1 195 ? 3.655 1.725 5.479 1.00 92.00 195 ARG A CA 1
ATOM 1461 C C . ARG A 1 195 ? 2.570 0.751 5.025 1.00 92.00 195 ARG A C 1
ATOM 1463 O O . ARG A 1 195 ? 1.437 1.168 4.828 1.00 92.00 195 ARG A O 1
ATOM 1470 N N . SER A 1 196 ? 2.883 -0.542 4.974 1.00 91.06 196 SER A N 1
ATOM 1471 C CA . SER A 1 196 ? 1.910 -1.580 4.604 1.00 91.06 196 SER A CA 1
ATOM 1472 C C . SER A 1 196 ? 0.693 -1.589 5.545 1.00 91.06 196 SER A C 1
ATOM 1474 O O . SER A 1 196 ? -0.444 -1.710 5.097 1.00 91.06 196 SER A O 1
ATOM 1476 N N . VAL A 1 197 ? 0.903 -1.389 6.851 1.00 92.69 197 VAL A N 1
ATOM 1477 C CA . VAL A 1 197 ? -0.181 -1.265 7.844 1.00 92.69 197 VAL A CA 1
ATOM 1478 C C . VAL A 1 197 ? -1.002 0.014 7.629 1.00 92.69 197 VAL A C 1
ATOM 1480 O O . VAL A 1 197 ? -2.231 0.003 7.748 1.00 92.69 197 VAL A O 1
ATOM 1483 N N . GLN A 1 198 ? -0.352 1.132 7.295 1.00 91.31 198 GLN A N 1
ATOM 1484 C CA . GLN A 1 198 ? -1.044 2.382 6.961 1.00 91.31 198 GLN A CA 1
ATOM 1485 C C . GLN A 1 198 ? -1.937 2.214 5.727 1.00 91.31 198 GLN A C 1
ATOM 1487 O O . GLN A 1 198 ? -3.087 2.657 5.740 1.00 91.31 198 GLN A O 1
ATOM 1492 N N . ASP A 1 199 ? -1.459 1.501 4.707 1.00 90.38 199 ASP A N 1
ATOM 1493 C CA . ASP A 1 199 ? -2.231 1.223 3.495 1.00 90.38 199 ASP A CA 1
ATOM 1494 C C . ASP A 1 199 ? -3.464 0.350 3.775 1.00 90.38 199 ASP A C 1
ATOM 1496 O O . ASP A 1 199 ? -4.519 0.564 3.170 1.00 90.38 199 ASP A O 1
ATOM 1500 N N . GLN A 1 200 ? -3.374 -0.551 4.761 1.00 93.75 200 GLN A N 1
ATOM 1501 C CA . GLN A 1 200 ? -4.486 -1.389 5.224 1.00 93.75 200 GLN A CA 1
ATOM 1502 C C . GLN A 1 200 ? -5.415 -0.711 6.240 1.00 93.75 200 GLN A C 1
ATOM 1504 O O . GLN A 1 200 ? -6.484 -1.242 6.538 1.00 93.75 200 GLN A O 1
ATOM 1509 N N . SER A 1 201 ? -5.080 0.476 6.755 1.00 91.94 201 SER A N 1
ATOM 1510 C CA . SER A 1 201 ? -5.860 1.132 7.821 1.00 91.94 201 SER A CA 1
ATOM 1511 C C . SER A 1 201 ? -7.299 1.442 7.405 1.00 91.94 201 SER A C 1
ATOM 1513 O O . SER A 1 201 ? -8.224 1.310 8.204 1.00 91.94 201 SER A O 1
ATOM 1515 N N . ARG A 1 202 ? -7.512 1.797 6.131 1.00 93.19 202 ARG A N 1
ATOM 1516 C CA . ARG A 1 202 ? -8.861 1.980 5.584 1.00 93.19 202 ARG A CA 1
ATOM 1517 C C . ARG A 1 202 ? -9.639 0.665 5.558 1.00 93.19 202 ARG A C 1
ATOM 1519 O O . ARG A 1 202 ? -10.794 0.639 5.962 1.00 93.19 202 ARG A O 1
ATOM 1526 N N . THR A 1 203 ? -9.013 -0.412 5.085 1.00 94.44 203 THR A N 1
ATOM 1527 C CA . THR A 1 203 ? -9.620 -1.749 5.049 1.00 94.44 203 THR A CA 1
ATOM 1528 C C . THR A 1 203 ? -9.990 -2.217 6.453 1.00 94.44 203 THR A C 1
ATOM 1530 O O . THR A 1 203 ? -11.093 -2.711 6.654 1.00 94.44 203 THR A O 1
ATOM 1533 N N . ALA A 1 204 ? -9.114 -1.995 7.434 1.00 94.69 204 ALA A N 1
ATOM 1534 C CA . ALA A 1 204 ? -9.370 -2.319 8.833 1.00 94.69 204 ALA A CA 1
ATOM 1535 C C . ALA A 1 204 ? -10.611 -1.598 9.383 1.00 94.69 204 ALA A C 1
ATOM 1537 O O . ALA A 1 204 ? -11.482 -2.253 9.949 1.00 94.69 204 ALA A O 1
ATOM 1538 N N . ALA A 1 205 ? -10.731 -0.284 9.157 1.00 93.81 205 ALA A N 1
ATOM 1539 C CA . A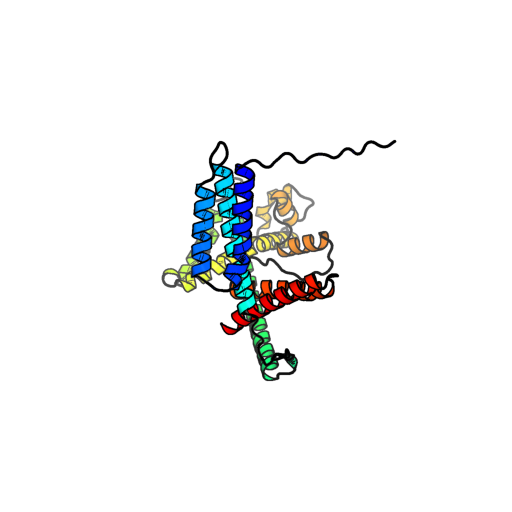LA A 1 205 ? -11.913 0.479 9.562 1.00 93.81 205 ALA A CA 1
ATOM 1540 C C . ALA A 1 205 ? -13.196 -0.047 8.893 1.00 93.81 205 ALA A C 1
ATOM 1542 O O . ALA A 1 205 ? -14.225 -0.177 9.554 1.00 93.81 205 ALA A O 1
ATOM 1543 N N . VAL A 1 206 ? -13.111 -0.400 7.602 1.00 95.38 206 VAL A N 1
ATOM 1544 C CA . VAL A 1 206 ? -14.245 -0.938 6.840 1.00 95.38 206 VAL A CA 1
ATOM 1545 C C . VAL A 1 206 ? -14.727 -2.274 7.400 1.00 95.38 206 VAL A C 1
ATOM 1547 O O . VAL A 1 206 ? -15.914 -2.475 7.648 1.00 95.38 206 VAL A O 1
ATOM 1550 N N . LEU A 1 207 ? -13.796 -3.201 7.628 1.00 95.31 207 LEU A N 1
ATOM 1551 C CA . LEU A 1 207 ? -14.113 -4.512 8.188 1.00 95.31 207 LEU A CA 1
ATOM 1552 C C . LEU A 1 207 ? -14.669 -4.398 9.608 1.00 95.31 207 LEU A C 1
ATOM 1554 O O . LEU A 1 207 ? -15.627 -5.093 9.929 1.00 95.31 207 LEU A O 1
ATOM 1558 N N . TYR A 1 208 ? -14.133 -3.484 10.418 1.00 94.69 208 TYR A N 1
ATOM 1559 C CA . TYR A 1 208 ? -14.605 -3.258 11.781 1.00 94.69 208 TYR A CA 1
ATOM 1560 C C . TYR A 1 208 ? -16.077 -2.821 11.822 1.00 94.69 208 TYR A C 1
ATOM 1562 O O . TYR A 1 208 ? -16.875 -3.384 12.569 1.00 94.69 208 TYR A O 1
ATOM 1570 N N . HIS A 1 209 ? -16.493 -1.858 10.992 1.00 93.56 209 HIS A N 1
ATOM 1571 C CA . HIS A 1 209 ? -17.903 -1.454 10.992 1.00 93.56 209 HIS A CA 1
ATOM 1572 C C . HIS A 1 209 ? -18.819 -2.488 10.311 1.00 93.56 209 HIS A C 1
ATOM 1574 O O . HIS A 1 209 ? -19.999 -2.591 10.648 1.00 93.56 209 HIS A O 1
ATOM 1580 N N . ARG A 1 210 ? -18.312 -3.302 9.376 1.00 95.00 210 ARG A N 1
ATOM 1581 C CA . ARG A 1 210 ? -19.074 -4.454 8.859 1.00 95.00 210 ARG A CA 1
ATOM 1582 C C . ARG A 1 210 ? -19.328 -5.469 9.971 1.00 95.00 210 ARG A C 1
ATOM 1584 O O . ARG A 1 210 ? -20.468 -5.879 10.161 1.00 95.00 210 ARG A O 1
ATOM 1591 N N . GLU A 1 211 ? -18.312 -5.764 10.774 1.00 95.19 211 GLU A N 1
ATOM 1592 C CA . GLU A 1 211 ? -18.433 -6.631 11.945 1.00 95.19 211 GLU A CA 1
ATOM 1593 C C . GLU A 1 211 ? -19.415 -6.065 12.986 1.00 95.19 211 GLU A C 1
ATOM 1595 O O . GLU A 1 211 ? -20.256 -6.804 13.499 1.00 95.19 211 GLU A O 1
ATOM 1600 N N . LEU A 1 212 ? -19.396 -4.750 13.246 1.00 94.12 212 LEU A N 1
ATOM 1601 C CA . LEU A 1 212 ? -20.412 -4.084 14.076 1.00 94.12 212 LEU A CA 1
ATOM 1602 C C . LEU A 1 212 ? -21.830 -4.252 13.518 1.00 94.12 212 LEU A C 1
ATOM 1604 O O . LEU A 1 212 ? -22.774 -4.417 14.285 1.00 94.12 212 LEU A O 1
ATOM 1608 N N . SER A 1 213 ? -22.002 -4.211 12.196 1.00 94.31 213 SER A N 1
ATOM 1609 C CA . SER A 1 213 ? -23.311 -4.408 11.555 1.00 94.31 213 SER A CA 1
ATOM 1610 C C . SER A 1 213 ? -23.803 -5.850 11.654 1.00 94.31 213 SER A C 1
ATOM 1612 O O . SER A 1 213 ? -25.010 -6.080 11.725 1.00 94.31 213 SER A O 1
ATOM 1614 N N . GLU A 1 214 ? -22.886 -6.817 11.639 1.00 95.00 214 GLU A N 1
ATOM 1615 C CA . GLU A 1 214 ? -23.191 -8.243 11.765 1.00 95.00 214 GLU A CA 1
ATOM 1616 C C . GLU A 1 214 ? -23.499 -8.639 13.211 1.00 95.00 214 GLU A C 1
ATOM 1618 O O . GLU A 1 214 ? -24.466 -9.358 13.458 1.00 95.00 214 GLU A O 1
ATOM 1623 N N . LYS A 1 215 ? -22.694 -8.164 14.168 1.00 94.06 215 LYS A N 1
ATOM 1624 C CA . LYS A 1 215 ? -22.810 -8.530 15.587 1.00 94.06 215 LYS A CA 1
ATOM 1625 C C . LYS A 1 215 ? -23.779 -7.643 16.369 1.00 94.06 215 LYS A C 1
ATOM 1627 O O . LYS A 1 215 ? -24.331 -8.099 17.370 1.00 94.06 215 LYS A O 1
ATOM 1632 N N . GLY A 1 216 ? -23.990 -6.395 15.945 1.00 92.44 216 GLY A N 1
ATOM 1633 C CA . GLY A 1 216 ? -24.840 -5.430 16.646 1.00 92.44 216 GLY A CA 1
ATOM 1634 C C . GLY A 1 216 ? -24.467 -5.318 18.126 1.00 92.44 216 GLY A C 1
ATOM 1635 O O . GLY A 1 216 ? -23.290 -5.203 18.463 1.00 92.44 216 GLY A O 1
ATOM 1636 N N . ASP A 1 217 ? -25.459 -5.440 19.007 1.00 90.44 217 ASP A N 1
ATOM 1637 C CA . ASP A 1 217 ? -25.294 -5.367 20.468 1.00 90.44 217 ASP A CA 1
ATOM 1638 C C . ASP A 1 217 ? -24.393 -6.465 21.062 1.00 90.44 217 ASP A C 1
ATOM 1640 O O . ASP A 1 217 ? -23.927 -6.337 22.193 1.00 90.44 217 ASP A O 1
ATOM 1644 N N . GLN A 1 218 ? -24.127 -7.548 20.322 1.00 93.06 218 GLN A N 1
ATOM 1645 C CA . GLN A 1 218 ? -23.194 -8.598 20.751 1.00 93.06 218 GLN A CA 1
ATOM 1646 C C . GLN A 1 218 ? -21.728 -8.209 20.527 1.00 93.06 218 GLN A C 1
ATOM 1648 O O . GLN A 1 218 ? -20.826 -8.905 21.000 1.00 93.06 218 GLN A O 1
ATOM 1653 N N . HIS A 1 219 ? -21.462 -7.128 19.789 1.00 92.88 219 HIS A N 1
ATOM 1654 C CA . HIS A 1 219 ? -20.108 -6.630 19.612 1.00 92.88 219 HIS A CA 1
ATOM 1655 C C . HIS A 1 219 ? -19.600 -6.026 20.935 1.00 92.88 219 HIS A C 1
ATOM 1657 O O . HIS A 1 219 ? -20.295 -5.192 21.518 1.00 92.88 219 HIS A O 1
ATOM 1663 N N . PRO A 1 220 ? -18.385 -6.368 21.410 1.00 90.31 220 PRO A N 1
ATOM 1664 C CA . PRO A 1 220 ? -17.870 -5.878 22.697 1.00 90.31 220 PRO A CA 1
ATOM 1665 C C . PRO A 1 220 ? -17.819 -4.346 22.782 1.00 90.31 220 PRO A C 1
ATOM 1667 O O . PRO A 1 220 ? -18.048 -3.770 23.843 1.00 90.31 220 PRO A O 1
ATOM 1670 N N . ASP A 1 221 ? -17.583 -3.685 21.648 1.00 91.06 221 ASP A N 1
ATOM 1671 C CA . ASP A 1 221 ? -17.526 -2.224 21.566 1.00 91.06 221 ASP A CA 1
ATOM 1672 C C . ASP A 1 221 ? -18.877 -1.548 21.267 1.00 91.06 221 ASP A C 1
ATOM 1674 O O . ASP A 1 221 ? -18.923 -0.323 21.176 1.00 91.06 221 ASP A O 1
ATOM 1678 N N . ALA A 1 222 ? -19.985 -2.289 21.120 1.00 91.38 222 ALA A N 1
ATOM 1679 C CA . ALA A 1 222 ? -21.290 -1.706 20.782 1.00 91.38 222 ALA A CA 1
ATOM 1680 C C . ALA A 1 222 ? -21.722 -0.538 21.697 1.00 91.38 222 ALA A C 1
ATOM 1682 O O . ALA A 1 222 ? -22.165 0.486 21.167 1.00 91.38 222 ALA A O 1
ATOM 1683 N N . PRO A 1 223 ? -21.518 -0.588 23.035 1.00 91.75 223 PRO A N 1
ATOM 1684 C CA . PRO A 1 223 ? -21.882 0.520 23.922 1.00 91.75 223 PRO A CA 1
ATOM 1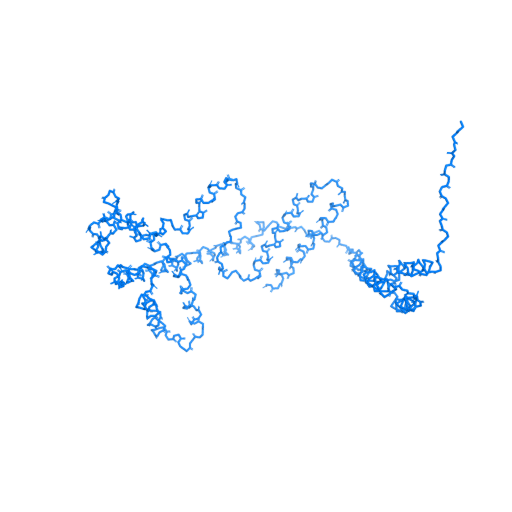685 C C . PRO A 1 223 ? -21.172 1.843 23.608 1.00 91.75 223 PRO A C 1
ATOM 1687 O O . PRO A 1 223 ? -21.703 2.912 23.908 1.00 91.75 223 PRO A O 1
ATOM 1690 N N . ARG A 1 224 ? -19.985 1.793 22.990 1.00 90.75 224 ARG A N 1
ATOM 1691 C CA . ARG A 1 224 ? -19.201 2.987 22.635 1.00 90.75 224 ARG A CA 1
ATOM 1692 C C . ARG A 1 224 ? -19.813 3.766 21.476 1.00 90.75 224 ARG A C 1
ATOM 1694 O O . ARG A 1 224 ? -19.618 4.971 21.360 1.00 90.75 224 ARG A O 1
ATOM 1701 N N . TRP A 1 225 ? -20.602 3.087 20.652 1.00 93.38 225 TRP A N 1
ATOM 1702 C CA . TRP A 1 225 ? -21.225 3.639 19.454 1.00 93.38 225 TRP A CA 1
ATOM 1703 C C . TRP A 1 225 ? -22.674 4.088 19.682 1.00 93.38 225 TRP A C 1
ATOM 1705 O O . TRP A 1 225 ? -23.400 4.363 18.726 1.00 93.38 225 TRP A O 1
ATOM 1715 N N . LYS A 1 226 ? -23.098 4.219 20.948 1.00 91.88 226 LYS A N 1
ATOM 1716 C CA . LYS A 1 226 ? -24.477 4.556 21.330 1.00 91.88 226 LYS A CA 1
ATOM 1717 C C . LYS A 1 226 ? -25.004 5.820 20.650 1.00 91.88 226 LYS A C 1
ATOM 1719 O O . LYS A 1 226 ? -26.131 5.823 20.177 1.00 91.88 226 LYS A O 1
ATOM 1724 N N . LYS A 1 227 ? -24.185 6.871 20.541 1.00 92.88 227 LYS A N 1
ATOM 1725 C CA . LYS A 1 227 ? -24.583 8.125 19.875 1.00 92.88 227 LYS A CA 1
ATOM 1726 C C . LYS A 1 227 ? -24.925 7.930 18.397 1.00 92.88 227 LYS A C 1
ATOM 1728 O O . LYS A 1 227 ? -25.880 8.526 17.912 1.00 92.88 227 LYS A O 1
ATOM 1733 N N . ALA A 1 228 ? -24.170 7.085 17.693 1.00 93.50 228 ALA A N 1
ATOM 1734 C CA . ALA A 1 228 ? -24.455 6.767 16.299 1.00 93.50 228 ALA A CA 1
ATOM 1735 C C . ALA A 1 228 ? -25.757 5.965 16.177 1.00 93.50 228 ALA A C 1
ATOM 1737 O O . ALA A 1 228 ? -26.598 6.300 15.346 1.00 93.50 228 ALA A O 1
ATOM 1738 N N . ALA A 1 229 ? -25.957 4.973 17.052 1.00 94.12 229 ALA A N 1
ATOM 1739 C CA . ALA A 1 229 ? -27.192 4.190 17.107 1.00 94.12 229 ALA A CA 1
ATOM 1740 C C . ALA A 1 229 ? -28.429 5.053 17.425 1.00 94.12 229 ALA A C 1
ATOM 1742 O O . ALA A 1 229 ? -29.482 4.866 16.829 1.00 94.12 229 ALA A O 1
ATOM 1743 N N . GLU A 1 230 ? -28.302 6.031 18.327 1.00 94.94 230 GLU A N 1
ATOM 1744 C CA . GLU A 1 230 ? -29.381 6.971 18.667 1.00 94.94 230 GLU A CA 1
ATOM 1745 C C . GLU A 1 230 ? -29.702 7.936 17.515 1.00 94.94 230 GLU A C 1
ATOM 1747 O O . GLU A 1 230 ? -30.865 8.279 17.308 1.00 94.94 230 GLU A O 1
ATOM 1752 N N . ALA A 1 231 ? -28.692 8.371 16.757 1.00 95.88 231 ALA A N 1
ATOM 1753 C CA . ALA A 1 231 ? -28.875 9.262 15.613 1.00 95.88 231 ALA A CA 1
ATOM 1754 C C . ALA A 1 231 ? -29.485 8.557 14.388 1.00 95.88 231 ALA A C 1
ATOM 1756 O O . ALA A 1 231 ? -30.193 9.195 13.608 1.00 95.88 231 ALA A O 1
ATOM 1757 N N . PHE A 1 232 ? -29.225 7.256 14.231 1.00 95.19 232 PHE A N 1
ATOM 1758 C CA . PHE A 1 232 ? -29.716 6.429 13.128 1.00 95.19 232 PHE A CA 1
ATOM 1759 C C . PHE A 1 232 ? -30.339 5.126 13.660 1.00 95.19 232 PHE A C 1
ATOM 1761 O O . PHE A 1 232 ? -29.772 4.051 13.458 1.00 95.19 232 PHE A O 1
ATOM 1768 N N . PRO A 1 233 ? -31.509 5.196 14.321 1.00 93.94 233 PRO A N 1
ATOM 1769 C CA . PRO A 1 233 ? -32.110 4.048 15.008 1.00 93.94 233 PRO A CA 1
ATOM 1770 C C . PRO A 1 233 ? -32.574 2.933 14.060 1.00 93.94 233 PRO A C 1
ATOM 1772 O O . PRO A 1 233 ? -32.667 1.779 14.469 1.00 93.94 233 PRO A O 1
ATOM 1775 N N . ASP A 1 234 ? -32.850 3.270 12.798 1.00 93.56 234 ASP A N 1
ATOM 1776 C CA . ASP A 1 234 ? -33.311 2.322 11.778 1.00 93.56 234 ASP A CA 1
ATOM 1777 C C . ASP A 1 234 ? -32.154 1.657 11.007 1.00 93.56 234 ASP A C 1
ATOM 1779 O O . ASP A 1 234 ? -32.374 0.730 10.223 1.00 93.56 234 ASP A O 1
ATOM 1783 N N . ALA A 1 235 ? -30.918 2.131 11.195 1.00 94.19 235 ALA A N 1
ATOM 1784 C CA . ALA A 1 235 ? -29.735 1.576 10.549 1.00 94.19 235 ALA A CA 1
ATOM 1785 C C . ALA A 1 235 ? -29.108 0.474 11.413 1.00 94.19 235 ALA A C 1
ATOM 1787 O O . ALA A 1 235 ? -29.169 0.502 12.642 1.00 94.19 235 ALA A O 1
ATOM 1788 N N . LYS A 1 236 ? -28.436 -0.495 10.777 1.00 95.44 236 LYS A N 1
ATOM 1789 C CA . LYS A 1 236 ?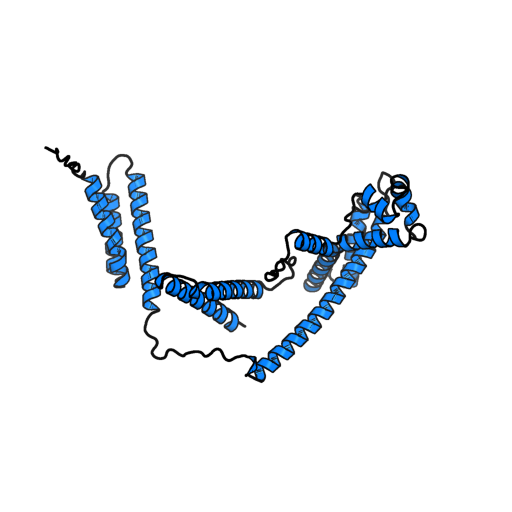 -27.575 -1.423 11.523 1.00 95.44 236 LYS A CA 1
ATOM 1790 C C . LYS A 1 236 ? -26.460 -0.634 12.202 1.00 95.44 236 LYS A C 1
ATOM 1792 O O . LYS A 1 236 ? -26.008 0.370 11.662 1.00 95.44 236 LYS A O 1
ATOM 1797 N N . LEU A 1 237 ? -25.972 -1.115 13.346 1.00 94.75 237 LEU A N 1
ATOM 1798 C CA . LEU A 1 237 ? -25.019 -0.366 14.170 1.00 94.75 237 LEU A CA 1
ATOM 1799 C C . LEU A 1 237 ? -23.796 0.130 13.386 1.00 94.75 237 LEU A C 1
ATOM 1801 O O . LEU A 1 237 ? -23.417 1.289 13.508 1.00 94.75 237 LEU A O 1
ATOM 1805 N N . GLY A 1 238 ? -23.187 -0.715 12.556 1.00 94.44 238 GLY A N 1
ATOM 1806 C CA . GLY A 1 238 ? -22.050 -0.277 11.754 1.00 94.44 238 GLY A CA 1
ATOM 1807 C C . GLY A 1 238 ? -22.417 0.726 10.660 1.00 94.44 238 GLY A C 1
ATOM 1808 O O . GLY A 1 238 ? -21.678 1.686 10.476 1.00 94.44 238 GLY A O 1
ATOM 1809 N N . ASP A 1 239 ? -23.567 0.579 10.000 1.00 95.25 239 ASP A N 1
ATOM 1810 C CA . ASP A 1 239 ? -24.067 1.565 9.030 1.00 95.25 239 ASP A CA 1
ATOM 1811 C C . ASP A 1 239 ? -24.362 2.914 9.710 1.00 95.25 239 ASP A C 1
ATOM 1813 O O . ASP A 1 239 ? -24.018 3.971 9.181 1.00 95.25 239 ASP A O 1
ATOM 1817 N N . ALA A 1 240 ? -24.931 2.885 10.919 1.00 95.31 240 ALA A N 1
ATOM 1818 C CA . ALA A 1 240 ? -25.150 4.064 11.751 1.00 95.31 240 ALA A CA 1
ATOM 1819 C C . ALA A 1 240 ? -23.825 4.761 12.096 1.00 95.31 240 ALA A C 1
ATOM 1821 O O . ALA A 1 240 ? -23.708 5.980 11.968 1.00 95.31 240 ALA A O 1
ATOM 1822 N N . VAL A 1 241 ? -22.801 3.991 12.485 1.00 93.81 241 VAL A N 1
ATOM 1823 C CA . VAL A 1 241 ? -21.445 4.500 12.752 1.00 93.81 241 VAL A CA 1
ATOM 1824 C C . VAL A 1 241 ? -20.850 5.138 11.500 1.00 93.81 241 VAL A C 1
ATOM 1826 O O . VAL A 1 241 ? -20.312 6.244 11.572 1.00 93.81 241 VAL A O 1
ATOM 1829 N N . VAL A 1 242 ? -20.981 4.490 10.343 1.00 94.50 242 VAL A N 1
ATOM 1830 C CA . VAL A 1 242 ? -20.471 5.030 9.082 1.00 94.50 242 VAL A CA 1
ATOM 1831 C C . VAL A 1 242 ? -21.151 6.347 8.723 1.00 94.50 242 VAL A C 1
ATOM 1833 O O . VAL A 1 242 ? -20.455 7.312 8.409 1.00 94.50 242 VAL A O 1
ATOM 1836 N N . GLN A 1 243 ? -22.476 6.432 8.839 1.00 94.62 243 GLN A N 1
ATOM 1837 C CA . GLN A 1 243 ? -23.227 7.650 8.532 1.00 94.62 243 GLN A CA 1
ATOM 1838 C C . GLN A 1 243 ? -22.924 8.787 9.515 1.00 94.62 243 GLN A C 1
ATOM 1840 O O . GLN A 1 243 ? -22.670 9.917 9.092 1.00 94.62 243 GLN A O 1
ATOM 1845 N N . PHE A 1 244 ? -22.899 8.495 10.819 1.00 94.00 244 PHE A N 1
ATOM 1846 C CA . PHE A 1 244 ? -22.663 9.495 11.860 1.00 94.00 244 PHE A CA 1
ATOM 1847 C C . PHE A 1 244 ? -21.252 10.085 11.777 1.00 94.00 244 PHE A C 1
ATOM 1849 O O . PHE A 1 244 ? -21.077 11.304 11.792 1.00 94.00 244 PHE A O 1
ATOM 1856 N N . TYR A 1 245 ? -20.244 9.222 11.632 1.00 89.88 245 TYR A N 1
ATOM 1857 C CA . TYR A 1 245 ? -18.838 9.623 11.624 1.00 89.88 245 TYR A CA 1
ATOM 1858 C C . TYR A 1 245 ? -18.268 9.870 10.225 1.00 89.88 245 TYR A C 1
ATOM 1860 O O . TYR A 1 245 ? -17.126 10.312 10.103 1.00 89.88 245 TYR A O 1
ATOM 1868 N N . LYS A 1 246 ? -19.052 9.638 9.166 1.00 90.25 246 LYS A N 1
ATOM 1869 C CA . LYS A 1 246 ? -18.623 9.747 7.761 1.00 90.25 246 LYS A CA 1
ATOM 1870 C C . LYS A 1 246 ? -17.408 8.860 7.470 1.00 90.25 246 LYS A C 1
ATOM 1872 O O . LYS A 1 246 ? -16.415 9.309 6.890 1.00 90.25 246 LYS A O 1
ATOM 1877 N N . LEU A 1 247 ? -17.473 7.609 7.926 1.00 89.00 247 LEU A N 1
ATOM 1878 C CA . LEU A 1 247 ? -16.435 6.611 7.669 1.00 89.00 247 LEU A CA 1
ATOM 1879 C C . LEU A 1 247 ? -16.455 6.157 6.201 1.00 89.00 247 LEU A C 1
ATOM 1881 O O . LEU A 1 247 ? -17.477 6.267 5.527 1.00 89.00 247 LEU A O 1
ATOM 1885 N N . PRO A 1 248 ? -15.338 5.624 5.682 1.00 89.81 248 PRO A N 1
ATOM 1886 C CA . PRO A 1 248 ? -15.360 4.927 4.401 1.00 89.81 248 PRO A CA 1
ATOM 1887 C C . PRO A 1 248 ? -16.232 3.665 4.483 1.00 89.81 248 PRO A C 1
ATOM 1889 O O . PRO A 1 248 ? -15.975 2.825 5.330 1.00 89.81 248 PRO A O 1
ATOM 1892 N N . GLU A 1 249 ? -17.189 3.494 3.565 1.00 90.81 249 GLU A N 1
ATOM 1893 C CA . GLU A 1 249 ? -18.021 2.272 3.440 1.00 90.81 249 GLU A CA 1
ATOM 1894 C C . GLU A 1 249 ? -17.319 1.142 2.665 1.00 90.81 249 GLU A C 1
ATOM 1896 O O . GLU A 1 249 ? -17.562 -0.056 2.859 1.00 90.81 249 GLU A O 1
ATOM 1901 N N . LEU A 1 250 ? -16.445 1.549 1.743 1.00 92.12 250 LEU A N 1
ATOM 1902 C CA . LEU A 1 250 ? -15.727 0.678 0.825 1.00 92.12 250 LEU A CA 1
ATOM 1903 C C . LEU A 1 250 ? -14.235 0.675 1.145 1.00 92.12 250 LEU A C 1
ATOM 1905 O O . LEU A 1 250 ? -13.631 1.709 1.463 1.00 92.12 250 LEU A O 1
ATOM 1909 N N . THR A 1 251 ? -13.619 -0.494 1.010 1.00 90.69 251 THR A N 1
ATOM 1910 C CA . THR A 1 251 ? -12.161 -0.639 0.979 1.00 90.69 251 THR A CA 1
ATOM 1911 C C . THR A 1 251 ? -11.585 0.074 -0.253 1.00 90.69 251 THR A C 1
ATOM 1913 O O . THR A 1 251 ? -12.293 0.305 -1.235 1.00 90.69 251 THR A O 1
ATOM 1916 N N . LYS A 1 252 ? -10.278 0.395 -0.255 1.00 86.81 252 LYS A N 1
ATOM 1917 C CA . LYS A 1 252 ? -9.621 0.965 -1.455 1.00 86.81 252 LYS A CA 1
ATOM 1918 C C . LYS A 1 252 ? -9.826 0.067 -2.686 1.00 86.81 252 LYS A C 1
ATOM 1920 O O . LYS A 1 252 ? -10.058 0.566 -3.783 1.00 86.81 252 LYS A O 1
ATOM 1925 N N . ALA A 1 253 ? -9.746 -1.253 -2.499 1.00 84.62 253 ALA A N 1
ATOM 1926 C CA . ALA A 1 253 ? -9.903 -2.232 -3.571 1.00 84.62 253 ALA A CA 1
ATOM 1927 C C . ALA A 1 253 ? -11.326 -2.234 -4.153 1.00 84.62 253 ALA A C 1
ATOM 1929 O O . ALA A 1 253 ? -11.491 -2.262 -5.372 1.00 84.62 253 ALA A O 1
ATOM 1930 N N . GLU A 1 254 ? -12.348 -2.162 -3.299 1.00 87.94 254 GLU A N 1
ATOM 1931 C CA . GLU A 1 254 ? -13.747 -2.072 -3.728 1.00 87.94 254 GLU A CA 1
ATOM 1932 C C . GLU A 1 254 ? -14.044 -0.739 -4.419 1.00 87.94 254 GLU A C 1
ATOM 1934 O O . GLU A 1 254 ? -14.701 -0.738 -5.454 1.00 87.94 254 GLU A O 1
ATOM 1939 N N . GLU A 1 255 ? -13.512 0.384 -3.925 1.00 86.62 255 GLU A N 1
ATOM 1940 C CA . GLU A 1 255 ? -13.654 1.675 -4.612 1.00 86.62 255 GLU A CA 1
ATOM 1941 C C . GLU A 1 255 ? -13.021 1.667 -6.002 1.00 86.62 255 GLU A C 1
ATOM 1943 O O . GLU A 1 255 ? -13.614 2.164 -6.958 1.00 86.62 255 GLU A O 1
ATOM 1948 N N . LEU A 1 256 ? -11.810 1.115 -6.129 1.00 84.44 256 LEU A N 1
ATOM 1949 C CA . LEU A 1 256 ? -11.129 0.990 -7.417 1.00 84.44 256 LEU A CA 1
ATOM 1950 C C . LEU A 1 256 ? -11.927 0.109 -8.378 1.00 84.44 256 LEU A C 1
ATOM 1952 O O . LEU A 1 256 ? -12.031 0.429 -9.562 1.00 84.44 256 LEU A O 1
ATOM 1956 N N . ARG A 1 257 ? -12.515 -0.979 -7.875 1.00 82.62 257 ARG A N 1
ATOM 1957 C CA . ARG A 1 257 ? -13.389 -1.848 -8.662 1.00 82.62 257 ARG A CA 1
ATOM 1958 C C . ARG A 1 257 ? -14.654 -1.116 -9.108 1.00 82.62 257 ARG A C 1
ATOM 1960 O O . ARG A 1 257 ? -14.945 -1.116 -10.298 1.00 82.62 257 ARG A O 1
ATOM 1967 N N . ALA A 1 258 ? -15.340 -0.439 -8.191 1.00 82.69 258 ALA A N 1
ATOM 1968 C CA . ALA A 1 258 ? -16.548 0.324 -8.489 1.00 82.69 258 ALA A CA 1
ATOM 1969 C C . ALA A 1 258 ? -16.283 1.436 -9.519 1.00 82.69 258 ALA A C 1
ATOM 1971 O O . ALA A 1 258 ? -17.071 1.625 -10.440 1.00 82.69 258 ALA A O 1
ATOM 1972 N N . LYS A 1 259 ? -15.138 2.128 -9.425 1.00 81.62 259 LYS A N 1
ATOM 1973 C CA . LYS A 1 259 ? -14.716 3.124 -10.425 1.00 81.62 259 LYS A CA 1
ATOM 1974 C C . LYS A 1 259 ? -14.496 2.506 -11.805 1.00 81.62 259 LYS A C 1
ATOM 1976 O O . LYS A 1 259 ? -15.019 3.026 -12.782 1.00 81.62 259 LYS A O 1
ATOM 1981 N N . ARG A 1 260 ? -13.791 1.371 -11.885 1.00 75.69 260 ARG A N 1
ATOM 1982 C CA . ARG A 1 260 ? -13.569 0.649 -13.155 1.00 75.69 260 ARG A CA 1
ATOM 1983 C C . ARG A 1 260 ? -14.870 0.154 -13.786 1.00 75.69 260 ARG A C 1
ATOM 1985 O O . ARG A 1 260 ? -14.984 0.126 -15.006 1.00 75.69 260 ARG A O 1
ATOM 1992 N N . GLU A 1 261 ? -15.838 -0.248 -12.967 1.00 73.12 261 GLU A N 1
ATOM 1993 C CA . GLU A 1 261 ? -17.159 -0.678 -13.434 1.00 73.12 261 GLU A CA 1
ATOM 1994 C C . GLU A 1 261 ? -17.998 0.514 -13.941 1.00 73.12 261 GLU A C 1
ATOM 1996 O O . GLU A 1 261 ? -18.674 0.389 -14.962 1.00 73.12 261 GLU A O 1
ATOM 2001 N N . LEU A 1 262 ? -17.894 1.688 -13.305 1.00 72.00 262 LEU A N 1
ATOM 2002 C CA . LEU A 1 262 ? -18.570 2.926 -13.724 1.00 72.00 262 LEU A CA 1
ATOM 2003 C C . LEU A 1 262 ? -17.964 3.572 -14.980 1.00 72.00 262 LEU A C 1
ATOM 2005 O O . LEU A 1 262 ? -18.690 4.180 -15.762 1.00 72.00 262 LEU A O 1
ATOM 2009 N N . GLU A 1 263 ? -16.656 3.432 -15.195 1.00 66.56 263 GLU A N 1
ATOM 2010 C CA . GLU A 1 263 ? -15.949 3.992 -16.359 1.00 66.56 263 GLU A CA 1
ATOM 2011 C C . GLU A 1 263 ? -16.148 3.182 -17.655 1.00 66.56 263 GLU A C 1
ATOM 2013 O O . GLU A 1 263 ? -15.607 3.544 -18.698 1.00 66.56 263 GLU A O 1
ATOM 2018 N N . GLY A 1 264 ? -16.979 2.133 -17.631 1.00 45.12 264 GLY A N 1
ATOM 2019 C CA . GLY A 1 264 ? -17.331 1.364 -18.822 1.00 45.12 264 GLY A CA 1
ATOM 2020 C C . GLY A 1 264 ? -16.199 0.434 -19.242 1.00 45.12 264 GLY A C 1
ATOM 2021 O O . GLY A 1 264 ? -15.439 0.716 -20.164 1.00 45.12 264 GLY A O 1
ATOM 2022 N N . GLY A 1 265 ? -16.110 -0.712 -18.566 1.00 45.00 265 GLY A N 1
ATOM 2023 C CA . GLY A 1 265 ? -15.170 -1.772 -18.899 1.00 45.00 265 GLY A CA 1
ATOM 2024 C C . GLY A 1 265 ? -15.298 -2.234 -20.352 1.00 45.00 265 GLY A C 1
ATOM 2025 O O . GLY A 1 265 ? -16.197 -2.996 -20.699 1.00 45.00 265 GLY A O 1
ATOM 2026 N N . ASN A 1 266 ? -14.330 -1.841 -21.172 1.00 35.78 266 ASN A N 1
ATOM 2027 C CA . ASN A 1 266 ? -13.842 -2.669 -22.259 1.00 35.78 266 ASN A CA 1
ATOM 2028 C C . ASN A 1 266 ? -12.394 -3.003 -21.907 1.00 35.78 266 ASN A C 1
ATOM 2030 O O . ASN A 1 266 ? -11.603 -2.101 -21.635 1.00 35.78 266 ASN A O 1
ATOM 2034 N N . GLY A 1 267 ? -12.085 -4.296 -21.814 1.00 44.94 267 GLY A N 1
ATOM 2035 C CA . GLY A 1 267 ? -10.771 -4.784 -21.411 1.00 44.94 267 GLY A CA 1
ATOM 2036 C C . GLY A 1 267 ? -9.660 -4.099 -22.203 1.00 44.94 267 GLY A C 1
ATOM 2037 O O . GLY A 1 267 ? -9.582 -4.239 -23.419 1.00 44.94 267 GLY A O 1
ATOM 2038 N N . GLY A 1 268 ? -8.825 -3.349 -21.497 1.00 35.12 268 GLY A N 1
ATOM 2039 C CA . GLY A 1 268 ? -7.621 -2.726 -22.017 1.00 35.12 268 GLY A CA 1
ATOM 2040 C C . GLY A 1 268 ? -6.579 -2.794 -20.919 1.00 35.12 268 GLY A C 1
ATOM 2041 O O . GLY A 1 268 ? -6.726 -2.126 -19.900 1.00 35.12 268 GLY A O 1
ATOM 2042 N N . ASP A 1 269 ? -5.635 -3.711 -21.105 1.00 41.00 269 ASP A N 1
ATOM 2043 C CA . ASP A 1 269 ? -4.344 -3.874 -20.438 1.00 41.00 269 ASP A CA 1
ATOM 2044 C C . ASP A 1 269 ? -4.154 -3.049 -19.164 1.00 41.00 269 ASP A C 1
ATOM 2046 O O . ASP A 1 269 ? -3.812 -1.868 -19.182 1.00 41.00 269 ASP A O 1
ATOM 2050 N N . GLY A 1 270 ? -4.387 -3.712 -18.031 1.00 36.91 270 GLY A N 1
ATOM 2051 C CA . GLY A 1 270 ? -4.169 -3.146 -16.712 1.00 36.91 270 GLY A CA 1
ATOM 2052 C C . GLY A 1 270 ? -2.694 -2.854 -16.457 1.00 36.91 270 GLY A C 1
ATOM 2053 O O . GLY A 1 270 ? -2.025 -3.627 -15.774 1.00 36.91 270 GLY A O 1
ATOM 2054 N N . GLU A 1 271 ? -2.224 -1.688 -16.893 1.00 40.62 271 GLU A N 1
ATOM 2055 C CA . GLU A 1 271 ? -1.239 -0.911 -16.143 1.00 40.62 271 GLU A CA 1
ATOM 2056 C C . GLU A 1 271 ? -1.917 -0.477 -14.839 1.00 40.62 271 GLU A C 1
ATOM 2058 O O . GLU A 1 271 ? -2.486 0.605 -14.692 1.00 40.62 271 GLU A O 1
ATOM 2063 N N . GLY A 1 272 ? -1.943 -1.403 -13.882 1.00 36.50 272 GLY A N 1
ATOM 2064 C CA . GLY A 1 272 ? -2.255 -1.073 -12.509 1.00 36.50 272 GLY A CA 1
ATOM 2065 C C . GLY A 1 272 ? -1.152 -0.167 -11.989 1.00 36.50 272 GLY A C 1
ATOM 2066 O O . GLY A 1 272 ? -0.051 -0.645 -11.722 1.00 36.50 272 GLY A O 1
ATOM 2067 N N . ASP A 1 273 ? -1.473 1.114 -11.817 1.00 41.00 273 ASP A N 1
ATOM 2068 C CA . ASP A 1 273 ? -0.759 2.048 -10.945 1.00 41.00 273 ASP A CA 1
ATOM 2069 C C . ASP A 1 273 ? -0.896 1.549 -9.493 1.00 41.00 273 ASP A C 1
ATOM 2071 O O . ASP A 1 273 ? -1.674 2.034 -8.672 1.00 41.00 273 ASP A O 1
ATOM 2075 N N . GLY A 1 274 ? -0.219 0.433 -9.225 1.00 36.28 274 GLY A N 1
ATOM 2076 C CA . GLY A 1 274 ? -0.054 -0.168 -7.921 1.00 36.28 274 GLY A CA 1
ATOM 2077 C C . GLY A 1 274 ? 1.014 0.616 -7.188 1.00 36.28 274 GLY A C 1
ATOM 2078 O O . GLY A 1 274 ? 2.198 0.313 -7.302 1.00 36.28 274 GLY A O 1
ATOM 2079 N N . GLU A 1 275 ? 0.568 1.657 -6.489 1.00 41.03 275 GLU A N 1
ATOM 2080 C CA . GLU A 1 275 ? 1.034 2.050 -5.158 1.00 41.03 275 GLU A CA 1
ATOM 2081 C C . GLU A 1 275 ? 2.443 1.525 -4.823 1.00 41.03 275 GLU A C 1
ATOM 2083 O O . GLU A 1 275 ? 2.587 0.520 -4.144 1.00 41.03 275 GLU A O 1
ATOM 2088 N N . LYS A 1 276 ? 3.475 2.182 -5.377 1.00 39.31 276 LYS A N 1
ATOM 2089 C CA . LYS A 1 276 ? 4.905 2.150 -4.994 1.00 39.31 276 LYS A CA 1
ATOM 2090 C C . LYS A 1 276 ? 5.399 0.897 -4.246 1.00 39.31 276 LYS A C 1
ATOM 2092 O O . LYS A 1 276 ? 6.170 1.006 -3.292 1.00 39.31 276 LYS A O 1
ATOM 2097 N N . GLY A 1 277 ? 5.079 -0.293 -4.744 1.00 38.81 277 GLY A N 1
ATOM 2098 C CA . GLY A 1 277 ? 5.953 -1.439 -4.571 1.00 38.81 277 GLY A CA 1
ATOM 2099 C C . GLY A 1 277 ? 7.237 -1.089 -5.306 1.00 38.81 277 GLY A C 1
ATOM 2100 O O . GLY A 1 277 ? 7.173 -0.618 -6.441 1.00 38.81 277 GLY A O 1
ATOM 2101 N N . HIS A 1 278 ? 8.396 -1.233 -4.667 1.00 43.75 278 HIS A N 1
ATOM 2102 C CA . HIS A 1 278 ? 9.684 -1.040 -5.328 1.00 43.75 278 HIS A CA 1
ATOM 2103 C C . HIS A 1 278 ? 9.831 -2.062 -6.467 1.00 43.75 278 HIS A C 1
ATOM 2105 O O . HIS A 1 278 ? 10.511 -3.071 -6.325 1.00 43.75 278 HIS A O 1
ATOM 2111 N N . THR A 1 279 ? 9.227 -1.800 -7.627 1.00 44.12 279 THR A N 1
ATOM 2112 C CA . THR A 1 279 ? 9.753 -2.289 -8.891 1.00 44.12 279 THR A CA 1
ATOM 2113 C C . THR A 1 279 ? 11.098 -1.587 -9.018 1.00 44.12 279 THR A C 1
ATOM 2115 O O . THR A 1 279 ? 11.141 -0.349 -9.036 1.00 44.12 279 THR A O 1
ATOM 2118 N N . PRO A 1 280 ? 12.225 -2.318 -9.036 1.00 49.78 280 PRO A N 1
ATOM 2119 C CA . PRO A 1 280 ? 13.503 -1.696 -9.337 1.00 49.78 280 PRO A CA 1
ATOM 2120 C C . PRO A 1 280 ? 13.320 -0.869 -10.614 1.00 49.78 280 PRO A C 1
ATOM 2122 O O . PRO A 1 280 ? 12.736 -1.378 -11.571 1.00 49.78 280 PRO A O 1
ATOM 2125 N N . ARG A 1 281 ? 13.768 0.399 -10.633 1.00 51.72 281 ARG A N 1
ATOM 2126 C CA . ARG A 1 281 ? 13.578 1.339 -11.771 1.00 51.72 281 ARG A CA 1
ATOM 2127 C C . ARG A 1 281 ? 13.872 0.699 -13.133 1.00 51.72 281 ARG A C 1
ATOM 2129 O O . ARG A 1 281 ? 13.274 1.055 -14.138 1.00 51.72 281 ARG A O 1
ATOM 2136 N N . PHE A 1 282 ? 14.773 -0.275 -13.132 1.00 53.12 282 PHE A N 1
ATOM 2137 C CA . PHE A 1 282 ? 15.077 -1.169 -14.233 1.00 53.12 282 PHE A CA 1
ATOM 2138 C C . PHE A 1 282 ? 13.850 -1.873 -14.854 1.00 53.12 282 PHE A C 1
ATOM 2140 O O . PHE A 1 282 ? 13.645 -1.769 -16.059 1.00 53.12 282 PHE A O 1
ATOM 2147 N N . PHE A 1 283 ? 13.019 -2.556 -14.059 1.00 49.69 283 PHE A N 1
ATOM 2148 C CA . PHE A 1 283 ? 11.852 -3.302 -14.550 1.00 49.69 283 PHE A CA 1
ATOM 2149 C C . PHE A 1 283 ? 10.729 -2.374 -15.020 1.00 49.69 283 PHE A C 1
ATOM 2151 O O . PHE A 1 283 ? 10.083 -2.671 -16.020 1.00 49.69 283 PHE A O 1
ATOM 2158 N N . ALA A 1 284 ? 10.554 -1.224 -14.362 1.00 56.91 284 ALA A N 1
ATOM 2159 C CA . ALA A 1 284 ? 9.623 -0.191 -14.815 1.00 56.91 284 ALA A CA 1
ATOM 2160 C C . ALA A 1 284 ? 10.037 0.378 -16.186 1.00 56.91 284 ALA A C 1
ATOM 2162 O O . ALA A 1 284 ? 9.208 0.502 -17.084 1.00 56.91 284 ALA A O 1
ATOM 2163 N N . ASN A 1 285 ? 11.335 0.638 -16.387 1.00 57.91 285 ASN A N 1
ATOM 2164 C CA . ASN A 1 285 ? 11.864 1.099 -17.672 1.00 57.91 285 ASN A CA 1
ATOM 2165 C C . ASN A 1 285 ? 11.761 0.024 -18.764 1.00 57.91 285 ASN A C 1
ATOM 2167 O O . ASN A 1 285 ? 11.479 0.353 -19.912 1.00 57.91 285 ASN A O 1
ATOM 2171 N N . LEU A 1 286 ? 11.980 -1.251 -18.425 1.00 59.03 286 LEU A N 1
ATOM 2172 C CA . LEU A 1 286 ? 11.858 -2.351 -19.380 1.00 59.03 286 LEU A CA 1
ATOM 2173 C C . LEU A 1 286 ? 10.397 -2.581 -19.798 1.00 59.03 286 LEU A C 1
ATOM 2175 O O . LEU A 1 286 ? 10.157 -2.808 -20.980 1.00 59.03 286 LEU A O 1
ATOM 2179 N N . SER A 1 287 ? 9.440 -2.472 -18.865 1.00 65.81 287 SER A N 1
ATOM 2180 C CA . SER A 1 287 ? 8.003 -2.532 -19.176 1.00 65.81 287 SER A CA 1
ATOM 2181 C C . SER A 1 287 ? 7.602 -1.383 -20.095 1.00 65.81 287 SER A C 1
ATOM 2183 O O . SER A 1 287 ? 7.147 -1.629 -21.202 1.00 65.81 287 SER A O 1
ATOM 2185 N N . ALA A 1 288 ? 7.922 -0.138 -19.725 1.00 66.44 288 ALA A N 1
ATOM 2186 C CA . ALA A 1 288 ? 7.589 1.028 -20.542 1.00 66.44 288 ALA A CA 1
ATOM 2187 C C . ALA A 1 288 ? 8.205 0.969 -21.956 1.00 66.44 288 ALA A C 1
ATOM 2189 O O . ALA A 1 288 ? 7.577 1.375 -22.934 1.00 66.44 288 ALA A O 1
ATOM 2190 N N . LEU A 1 289 ? 9.431 0.442 -22.088 1.00 63.03 289 LEU A N 1
ATOM 2191 C CA . LEU A 1 289 ? 10.070 0.227 -23.391 1.00 63.03 289 LEU A CA 1
ATOM 2192 C C . LEU A 1 289 ? 9.399 -0.889 -24.197 1.00 63.03 289 LEU A C 1
ATOM 2194 O O . LEU A 1 289 ? 9.277 -0.758 -25.415 1.00 63.03 289 LEU A O 1
ATOM 2198 N N . LYS A 1 290 ? 8.959 -1.961 -23.533 1.00 68.62 290 LYS A N 1
ATOM 2199 C CA . LYS A 1 290 ? 8.213 -3.055 -24.154 1.00 68.62 290 LYS A CA 1
ATOM 2200 C C . LYS A 1 290 ? 6.863 -2.560 -24.677 1.00 68.62 290 LYS A C 1
ATOM 2202 O O . LYS A 1 290 ? 6.561 -2.786 -25.843 1.00 68.62 290 LYS A O 1
ATOM 2207 N N . ASP A 1 291 ? 6.117 -1.817 -23.868 1.00 68.75 291 ASP A N 1
ATOM 2208 C CA . ASP A 1 291 ? 4.791 -1.307 -24.229 1.00 68.75 291 ASP A CA 1
ATOM 2209 C C . ASP A 1 291 ? 4.886 -0.270 -25.361 1.00 68.75 291 ASP A C 1
ATOM 2211 O O . ASP A 1 291 ? 4.070 -0.250 -26.286 1.00 68.75 291 ASP A O 1
ATOM 2215 N N . ALA A 1 292 ? 5.939 0.557 -25.355 1.00 65.50 292 ALA A N 1
ATOM 2216 C CA . ALA A 1 292 ? 6.248 1.461 -26.461 1.00 65.50 292 ALA A CA 1
ATOM 2217 C C . ALA A 1 292 ? 6.625 0.705 -27.748 1.00 65.50 292 ALA A C 1
ATOM 2219 O O . ALA A 1 292 ? 6.214 1.109 -28.838 1.00 65.50 292 ALA A O 1
ATOM 2220 N N . ALA A 1 293 ? 7.382 -0.392 -27.642 1.00 62.59 293 ALA A N 1
ATOM 2221 C CA . ALA A 1 293 ? 7.756 -1.220 -28.785 1.00 62.59 293 ALA A CA 1
ATOM 2222 C C . ALA A 1 293 ? 6.551 -1.979 -29.365 1.00 62.59 293 ALA A C 1
ATOM 2224 O O . ALA A 1 293 ? 6.394 -2.017 -30.583 1.00 62.59 293 ALA A O 1
ATOM 2225 N N . GLU A 1 294 ? 5.666 -2.521 -28.526 1.00 68.25 294 GLU A N 1
ATOM 2226 C CA . GLU A 1 294 ? 4.436 -3.194 -28.961 1.00 68.25 294 GLU A CA 1
ATOM 2227 C C . GLU A 1 294 ? 3.489 -2.212 -29.665 1.00 68.25 294 GLU A C 1
ATOM 2229 O O . GLU A 1 294 ? 3.071 -2.468 -30.797 1.00 68.25 294 GLU A O 1
ATOM 2234 N N . LYS A 1 295 ? 3.262 -1.024 -29.086 1.00 68.44 295 LYS A N 1
ATOM 2235 C CA . LYS A 1 295 ? 2.471 0.042 -29.729 1.00 68.44 295 LYS A CA 1
ATOM 2236 C C . LYS A 1 295 ? 3.089 0.510 -31.050 1.00 68.44 295 LYS A C 1
ATOM 2238 O O . LYS A 1 295 ? 2.366 0.751 -32.018 1.00 68.44 295 LYS A O 1
ATOM 2243 N N . ALA A 1 296 ? 4.414 0.643 -31.129 1.00 64.06 296 ALA A N 1
ATOM 2244 C CA . ALA A 1 296 ? 5.094 1.022 -32.368 1.00 64.06 296 ALA A CA 1
ATOM 2245 C C . ALA A 1 296 ? 4.998 -0.079 -33.442 1.00 64.06 296 ALA A C 1
ATOM 2247 O O . ALA A 1 296 ? 4.759 0.225 -34.613 1.00 64.06 296 ALA A O 1
ATOM 2248 N N . ALA A 1 297 ? 5.127 -1.351 -33.055 1.00 66.44 297 ALA A N 1
ATOM 2249 C CA . ALA A 1 297 ? 5.002 -2.496 -33.954 1.00 66.44 297 ALA A CA 1
ATOM 2250 C C . ALA A 1 297 ? 3.576 -2.660 -34.501 1.00 66.44 297 ALA A C 1
ATOM 2252 O O . ALA A 1 297 ? 3.408 -2.988 -35.676 1.00 66.44 297 ALA A O 1
ATOM 2253 N N . GLU A 1 298 ? 2.555 -2.384 -33.687 1.00 72.12 298 GLU A N 1
ATOM 2254 C CA . GLU A 1 298 ? 1.153 -2.467 -34.099 1.00 72.12 298 GLU A CA 1
ATOM 2255 C C . GLU A 1 298 ? 0.738 -1.315 -35.032 1.00 72.12 298 GLU A C 1
ATOM 2257 O O . GLU A 1 298 ? -0.068 -1.498 -35.950 1.00 72.12 298 GLU A O 1
ATOM 2262 N N . ASN A 1 299 ? 1.306 -0.123 -34.828 1.00 68.88 299 ASN A N 1
ATOM 2263 C CA . ASN A 1 299 ? 0.968 1.070 -35.604 1.00 68.88 299 ASN A CA 1
ATOM 2264 C C . ASN A 1 299 ? 1.748 1.181 -36.921 1.00 68.88 299 ASN A C 1
ATOM 2266 O O . ASN A 1 299 ? 1.198 1.667 -37.910 1.00 68.88 299 ASN A O 1
ATOM 2270 N N . ALA A 1 300 ? 2.987 0.683 -36.983 1.00 61.97 300 ALA A N 1
ATOM 2271 C CA . ALA A 1 300 ? 3.818 0.723 -38.187 1.00 61.97 300 ALA A CA 1
ATOM 2272 C C . ALA A 1 300 ? 3.143 0.167 -39.467 1.00 61.97 300 ALA A C 1
ATOM 2274 O O . ALA A 1 300 ? 3.247 0.818 -40.505 1.00 61.97 300 ALA A O 1
ATOM 2275 N N . PRO A 1 301 ? 2.427 -0.978 -39.466 1.00 65.19 301 PRO A N 1
ATOM 2276 C CA . PRO A 1 301 ? 1.746 -1.473 -40.667 1.00 65.19 301 PRO A CA 1
ATOM 2277 C C . PRO A 1 301 ? 0.477 -0.684 -41.032 1.00 65.19 301 PRO A C 1
ATOM 2279 O O . PRO A 1 301 ? 0.031 -0.770 -42.175 1.00 65.19 301 PRO A O 1
ATOM 2282 N N . LYS A 1 302 ? -0.093 0.090 -40.096 1.00 73.31 302 LYS A N 1
ATOM 2283 C CA . LYS A 1 302 ? -1.327 0.875 -40.289 1.00 73.31 302 LYS A CA 1
ATOM 2284 C C . LYS A 1 302 ? -1.073 2.253 -40.927 1.00 73.31 302 LYS A C 1
ATOM 2286 O O . LYS A 1 302 ? -2.022 2.916 -41.343 1.00 73.31 302 LYS A O 1
ATOM 2291 N N . LEU A 1 303 ? 0.186 2.688 -41.021 1.00 72.25 303 LEU A N 1
ATOM 2292 C CA . LEU A 1 303 ? 0.571 3.965 -41.634 1.00 72.25 303 LEU A CA 1
ATOM 2293 C C . LEU A 1 303 ? 0.445 3.906 -43.166 1.00 72.25 303 LEU A C 1
ATOM 2295 O O . LEU A 1 303 ? 0.772 2.897 -43.788 1.00 72.25 303 LEU A O 1
ATOM 2299 N N . LYS A 1 304 ? -0.046 4.986 -43.785 1.00 59.62 304 LYS A N 1
ATOM 2300 C CA . LYS A 1 304 ? -0.336 5.028 -45.232 1.00 59.62 304 LYS A CA 1
ATOM 2301 C C . LYS A 1 304 ? 0.892 5.356 -46.082 1.00 59.62 304 LYS A C 1
ATOM 2303 O O . LYS A 1 304 ? 1.012 4.826 -47.183 1.00 59.62 304 LYS A O 1
ATOM 2308 N N . GLU A 1 305 ? 1.799 6.187 -45.573 1.00 66.38 305 GLU A N 1
ATOM 2309 C CA . GLU A 1 305 ? 3.002 6.611 -46.291 1.00 66.38 305 GLU A CA 1
ATOM 2310 C C . GLU A 1 305 ? 4.216 5.750 -45.923 1.00 66.38 305 GLU A C 1
ATOM 2312 O O . GLU A 1 305 ? 4.476 5.463 -44.754 1.00 66.38 305 GLU A O 1
ATOM 2317 N N . GLU A 1 306 ? 4.989 5.326 -46.926 1.00 62.56 306 GLU A N 1
ATOM 2318 C CA . GLU A 1 306 ? 6.137 4.430 -46.719 1.00 62.56 306 GLU A CA 1
ATOM 2319 C C . GLU A 1 306 ? 7.291 5.118 -45.964 1.00 62.56 306 GLU A C 1
ATOM 2321 O O . GLU A 1 306 ? 8.046 4.464 -45.245 1.00 62.56 306 GLU A O 1
ATOM 2326 N N . THR A 1 307 ? 7.385 6.447 -46.051 1.00 55.22 307 THR A N 1
ATOM 2327 C CA . THR A 1 307 ? 8.281 7.299 -45.251 1.00 55.22 307 THR A CA 1
ATOM 2328 C C . THR A 1 307 ? 7.960 7.241 -43.757 1.00 55.22 307 THR A C 1
ATOM 2330 O O . THR A 1 307 ? 8.872 7.145 -42.929 1.00 55.22 307 THR A O 1
ATOM 2333 N N . ASP A 1 308 ? 6.677 7.205 -43.403 1.00 56.19 308 ASP A N 1
ATOM 2334 C CA . ASP A 1 308 ? 6.230 7.104 -42.012 1.00 56.19 308 ASP A CA 1
ATOM 2335 C C . ASP A 1 308 ? 6.429 5.683 -41.479 1.00 56.19 308 ASP A C 1
ATOM 2337 O O . ASP A 1 308 ? 6.906 5.499 -40.358 1.00 56.19 308 ASP A O 1
ATOM 2341 N N . LYS A 1 309 ? 6.188 4.658 -42.310 1.00 56.88 309 LYS A N 1
ATOM 2342 C CA . LYS A 1 309 ? 6.526 3.265 -41.966 1.00 56.88 309 LYS A CA 1
ATOM 2343 C C . LYS A 1 309 ? 8.020 3.073 -41.738 1.00 56.88 309 LYS A C 1
ATOM 2345 O O . LYS A 1 309 ? 8.410 2.361 -40.815 1.00 56.88 309 LYS A O 1
ATOM 2350 N N . ALA A 1 310 ? 8.865 3.683 -42.568 1.00 62.12 310 ALA A N 1
ATOM 2351 C CA . ALA A 1 310 ? 10.316 3.619 -42.415 1.00 62.12 310 ALA A CA 1
ATOM 2352 C C . ALA A 1 310 ? 10.778 4.283 -41.109 1.00 62.12 310 ALA A C 1
ATOM 2354 O O . ALA A 1 310 ? 11.638 3.739 -40.413 1.00 62.12 310 ALA A O 1
ATOM 2355 N N . THR A 1 311 ? 10.159 5.406 -40.744 1.00 64.62 311 THR A N 1
ATOM 2356 C CA . THR A 1 311 ? 10.410 6.100 -39.474 1.00 64.62 311 THR A CA 1
ATOM 2357 C C . THR A 1 311 ? 9.977 5.246 -38.283 1.00 64.62 311 THR A C 1
ATOM 2359 O O . THR A 1 311 ? 10.792 4.982 -37.400 1.00 64.62 311 THR A O 1
ATOM 2362 N N . ALA A 1 312 ? 8.761 4.696 -38.312 1.00 60.44 312 ALA A N 1
ATOM 2363 C CA . ALA A 1 312 ? 8.250 3.819 -37.261 1.00 60.44 312 ALA A CA 1
ATOM 2364 C C . ALA A 1 312 ? 9.093 2.538 -37.096 1.00 60.44 312 ALA A C 1
ATOM 2366 O O . ALA A 1 312 ? 9.380 2.114 -35.979 1.00 60.44 312 ALA A O 1
ATOM 2367 N N . ARG A 1 313 ? 9.576 1.945 -38.199 1.00 68.25 313 ARG A N 1
ATOM 2368 C CA . ARG A 1 313 ? 10.503 0.795 -38.166 1.00 68.25 313 ARG A CA 1
ATOM 2369 C C . ARG A 1 313 ? 11.857 1.159 -37.541 1.00 68.25 313 ARG A C 1
ATOM 2371 O O . ARG A 1 313 ? 12.426 0.349 -36.810 1.00 68.25 313 ARG A O 1
ATOM 2378 N N . ALA A 1 314 ? 12.384 2.355 -37.811 1.00 67.50 314 ALA A N 1
ATOM 2379 C CA . ALA A 1 314 ? 13.644 2.824 -37.230 1.00 67.50 314 ALA A CA 1
ATOM 2380 C C . ALA A 1 314 ? 13.522 3.121 -35.723 1.00 67.50 314 ALA A C 1
ATOM 2382 O O . ALA A 1 314 ? 14.440 2.826 -34.952 1.00 67.50 314 ALA A O 1
ATOM 2383 N N . GLU A 1 315 ? 12.383 3.664 -35.295 1.00 66.44 315 GLU A N 1
ATOM 2384 C CA . GLU A 1 315 ? 12.058 3.875 -33.881 1.00 66.44 315 GLU A CA 1
ATOM 2385 C C . GLU A 1 315 ? 11.894 2.545 -33.141 1.00 66.44 315 GLU A C 1
ATOM 2387 O O . GLU A 1 315 ? 12.538 2.341 -32.112 1.00 66.44 315 GLU A O 1
ATOM 2392 N N . LEU A 1 316 ? 11.152 1.593 -33.718 1.00 63.62 316 LEU A N 1
ATOM 2393 C CA . LEU A 1 316 ? 11.001 0.240 -33.177 1.00 63.62 316 LEU A CA 1
ATOM 2394 C C . LEU A 1 316 ? 12.356 -0.459 -32.996 1.00 63.62 316 LEU A C 1
ATOM 2396 O O . LEU A 1 316 ? 12.631 -1.035 -31.944 1.00 63.62 316 LEU A O 1
ATOM 2400 N N . LYS A 1 317 ? 13.240 -0.355 -33.995 1.00 71.06 317 LYS A N 1
ATOM 2401 C CA . LYS A 1 317 ? 14.601 -0.898 -33.913 1.00 71.06 317 LYS A CA 1
ATOM 2402 C C . LYS A 1 317 ? 15.397 -0.276 -32.761 1.00 71.06 317 LYS A C 1
ATOM 2404 O O . LYS A 1 317 ? 16.070 -0.992 -32.028 1.00 71.06 317 LYS A O 1
ATOM 2409 N N . THR A 1 318 ? 15.288 1.038 -32.570 1.00 68.81 318 THR A N 1
ATOM 2410 C CA . THR A 1 318 ? 15.980 1.754 -31.485 1.00 68.81 318 THR A CA 1
ATOM 2411 C C . THR A 1 318 ? 15.465 1.326 -30.104 1.00 68.81 318 THR A C 1
ATOM 2413 O O . THR A 1 318 ? 16.255 1.147 -29.173 1.00 68.81 318 THR A O 1
ATOM 2416 N N . LEU A 1 319 ? 14.150 1.123 -29.966 1.00 64.00 319 LEU A N 1
ATOM 2417 C CA . LEU A 1 319 ? 13.527 0.616 -28.738 1.00 64.00 319 LEU A CA 1
ATOM 2418 C C . LEU A 1 319 ? 13.996 -0.809 -28.421 1.00 64.00 319 LEU A C 1
ATOM 2420 O O . LEU A 1 319 ? 14.434 -1.075 -27.302 1.00 64.00 319 LEU A O 1
ATOM 2424 N N . MET A 1 320 ? 14.014 -1.696 -29.418 1.00 64.56 320 MET A N 1
ATOM 2425 C CA . MET A 1 320 ? 14.514 -3.063 -29.259 1.00 64.56 320 MET A CA 1
ATOM 2426 C C . MET A 1 320 ? 16.006 -3.123 -28.902 1.00 64.56 320 MET A C 1
ATOM 2428 O O . MET A 1 320 ? 16.398 -3.901 -28.034 1.00 64.56 320 MET A O 1
ATOM 2432 N N . GLU A 1 321 ? 16.849 -2.298 -29.529 1.00 71.56 321 GLU A N 1
ATOM 2433 C CA . GLU A 1 321 ? 18.277 -2.205 -29.192 1.00 71.56 321 GLU A CA 1
ATOM 2434 C C . GLU A 1 321 ? 18.491 -1.702 -27.756 1.00 71.56 321 GLU A C 1
ATOM 2436 O O . GLU A 1 321 ? 19.359 -2.213 -27.044 1.00 71.56 321 GLU A O 1
ATOM 2441 N N . SER A 1 322 ? 17.663 -0.756 -27.302 1.00 65.88 322 SER A N 1
ATOM 2442 C CA . SER A 1 322 ? 17.688 -0.248 -25.924 1.00 65.88 322 SER A CA 1
ATOM 2443 C C . SER A 1 322 ? 17.283 -1.333 -24.920 1.00 65.88 322 SER A C 1
ATOM 2445 O O . SER A 1 322 ? 17.959 -1.511 -23.909 1.00 65.88 322 SER A O 1
ATOM 2447 N N . MET A 1 323 ? 16.246 -2.124 -25.223 1.00 63.88 323 MET A N 1
ATOM 2448 C CA . MET A 1 323 ? 15.851 -3.285 -24.411 1.00 63.88 323 MET A CA 1
ATOM 2449 C C . MET A 1 323 ? 16.956 -4.350 -24.361 1.00 63.88 323 MET A C 1
ATOM 2451 O O . MET A 1 323 ? 17.265 -4.870 -23.291 1.00 63.88 323 MET A O 1
ATOM 2455 N N . ALA A 1 324 ? 17.599 -4.649 -25.493 1.00 66.62 324 ALA A N 1
ATOM 2456 C CA . ALA A 1 324 ? 18.685 -5.626 -25.562 1.00 66.62 324 ALA A CA 1
ATOM 2457 C C . ALA A 1 324 ? 19.936 -5.181 -24.783 1.00 66.62 324 ALA A C 1
ATOM 2459 O O . ALA A 1 324 ? 20.599 -6.009 -24.162 1.00 66.62 324 ALA A O 1
ATOM 2460 N N . ALA A 1 325 ? 20.262 -3.885 -24.793 1.00 65.25 325 ALA A N 1
ATOM 2461 C CA . ALA A 1 325 ? 21.359 -3.336 -23.997 1.00 65.25 325 ALA A CA 1
ATOM 2462 C C . ALA A 1 325 ? 21.087 -3.465 -22.489 1.00 65.25 325 ALA A C 1
ATOM 2464 O O . ALA A 1 325 ? 21.969 -3.879 -21.743 1.00 65.25 325 ALA A O 1
ATOM 2465 N N . ILE A 1 326 ? 19.851 -3.185 -22.069 1.00 61.25 326 ILE A N 1
ATOM 2466 C CA . ILE A 1 326 ? 19.384 -3.321 -20.683 1.00 61.25 326 ILE A CA 1
ATOM 2467 C C . ILE A 1 326 ? 19.433 -4.792 -20.226 1.00 61.25 326 ILE A C 1
ATOM 2469 O O . ILE A 1 326 ? 19.876 -5.085 -19.118 1.00 61.25 326 ILE A O 1
ATOM 2473 N N . LEU A 1 327 ? 19.055 -5.737 -21.092 1.00 59.56 327 LEU A N 1
ATOM 2474 C CA . LEU A 1 327 ? 19.114 -7.173 -20.790 1.00 59.56 327 LEU A CA 1
ATOM 2475 C C . LEU A 1 327 ? 20.544 -7.735 -20.722 1.00 59.56 327 LEU A C 1
ATOM 2477 O O . LEU A 1 327 ? 20.762 -8.702 -20.008 1.00 59.56 327 LEU A O 1
ATOM 2481 N N . LYS A 1 328 ? 21.517 -7.146 -21.432 1.00 60.44 328 LYS A N 1
ATOM 2482 C CA . LYS A 1 328 ? 22.939 -7.557 -21.383 1.00 60.44 328 LYS A CA 1
ATOM 2483 C C . LYS A 1 328 ? 23.676 -7.107 -20.122 1.00 60.44 328 LYS A C 1
ATOM 2485 O O . LYS A 1 328 ? 24.778 -7.579 -19.869 1.00 60.44 328 LYS A O 1
ATOM 2490 N N . THR A 1 329 ? 23.117 -6.148 -19.388 1.00 52.25 329 THR A N 1
ATOM 2491 C CA . THR A 1 329 ? 23.671 -5.672 -18.111 1.00 52.25 329 THR A CA 1
ATOM 2492 C C . THR A 1 329 ? 23.188 -6.480 -16.901 1.00 52.25 329 THR A C 1
ATOM 2494 O O . THR A 1 329 ? 23.556 -6.144 -15.777 1.00 52.25 329 THR A O 1
ATOM 2497 N N . LEU A 1 330 ? 22.371 -7.515 -17.137 1.00 48.88 330 LEU A N 1
ATOM 2498 C CA . LEU A 1 330 ? 21.943 -8.529 -16.169 1.00 48.88 330 LEU A CA 1
ATOM 2499 C C . LEU A 1 330 ? 22.782 -9.801 -16.318 1.00 48.88 330 LEU A C 1
ATOM 2501 O O . LEU A 1 330 ? 23.013 -10.454 -15.278 1.00 48.88 330 LEU A O 1
#

Organism: NCBI:txid285545

Nearest PDB structures (foldseek):
  5l8g-assembly2_L  TM=7.582E-01  e=9.323E+00  Rhodospirillum rubrum
  5l8g-assembly1_A  TM=7.598E-01  e=9.777E+00  Rhodospirillum rubrum

Secondary structure (DSSP, 8-state):
-------PPPPPPHHHHHHHHHHHHHHTHHHHHHTT-HHHHHHHHHHHHHHHHH--STTHHHHHHHHHHHHHHHHHHHHHHHHHHHT-S--SS--------GGG-HHHHHHHHHHHHHHHHHHHHHHHHHHHHHHHHHHHHHHHHTSB-TTS-B-TT--SHHHHHHHHHHHHHHHHHHTGGG-HHHHHHHHHHHHHHHHHHHHHHHHHHHHHHHHGGGSTTGGGGHHHHHH-TTS-HHHHHHHHHT--SS-HHHHHHHHHHHT-----------TT----HHHHHHHHHHHHHHHHHHHGGG-SSHHHHHHHHHHHHHHHHHHHHHHHT-

Sequence (330 aa):
MAAKDSKTAKPKTAREKKVDEIRDAISRAASVVAEGNAEALENLTAEVHRLIGELRGTGVAAEKATLRNEFEKAVAKAQRAAKKAAKAKPVEAVVILHTVDYRTNPETVKRVGETAKKIADGFAIQRKASDLALEIAQSNFSARVLIDDKNGEPDWQATTAQGKQISKDAYAAAGQALGVENDEEARLQLASLVRSVQDQSRTAAVLYHRELSEKGDQHPDAPRWKKAAEAFPDAKLGDAVVQFYKLPELTKAEELRAKRELEGGNGGDGEGDGEKGHTPRFFANLSALKDAAEKAAENAPKLKEETDKATARAELKTLMESMAAILKTL

InterPro domains:
  IPR058005 Repressor protein C [PF25746] (13-261)

pLDDT: mean 76.09, std 16.82, range [33.78, 95.88]

Radius of gyration: 35.05 Å; Cα contacts (8 Å, |Δi|>4): 214; chains: 1; bounding box: 72×76×97 Å

Solvent-accessible surface area (backbone atoms only — not comparable to full-atom values): 18642 Å² total; per-residue (Å²): 139,83,83,81,85,76,82,77,78,77,82,78,49,77,64,55,53,52,52,49,54,47,49,55,55,40,63,46,34,41,56,39,44,63,70,66,40,64,68,60,44,51,53,50,51,53,50,47,53,49,56,50,64,68,64,78,68,90,75,40,70,63,52,42,52,50,53,51,52,51,36,53,51,37,41,55,53,22,50,54,49,38,57,56,53,68,70,61,62,83,63,85,70,79,74,76,76,72,82,70,63,54,80,78,34,69,69,53,42,49,51,49,52,55,48,51,50,52,50,52,54,49,49,55,51,50,50,53,54,52,51,52,22,32,54,51,18,33,51,51,47,59,59,20,44,73,39,61,42,99,85,70,38,51,24,71,83,37,79,46,74,65,40,53,39,54,61,51,52,54,51,50,53,52,36,63,77,69,49,28,91,84,31,72,66,54,41,50,51,50,53,50,49,53,50,48,19,58,70,24,37,57,41,25,55,25,52,50,32,50,49,29,43,75,44,33,85,74,30,93,64,38,80,68,46,46,69,24,34,70,76,29,72,91,44,48,46,14,57,11,40,30,64,67,70,67,49,66,87,57,31,72,68,54,48,55,49,53,49,49,61,71,72,59,78,66,97,68,83,83,79,70,88,64,80,83,61,85,62,56,69,65,57,55,52,50,48,55,44,48,55,51,32,52,54,34,60,67,46,30,78,74,48,89,49,68,69,57,26,53,50,35,51,54,51,33,51,52,40,52,52,52,51,52,54,60,59,70,77,108

Foldseek 3Di:
DDDDPPPDDDDDDPLRVLLVVLVVLLVCLLVCVLVVDPVVNVVSVVVSLVSLVPRDDPPSVVVSVVSVVSSVVSNVVSNVVSVVVVVPDDPPDPPPPPPPPLVVPPVSVVVVVVVVVVVVVVVVVVVVLLVVLLVVLLVLQVVQQVDADPVLARRSVLPDPVNVCSVVVVLVVVCVVVVVVPPVVVVVVSVVSVVSSVLNNLVSLQVVLVVCLVCPVNPPCNVNQVVLCVVCVPGRSSVSVCVVVVRDNDRPVVVVVVVCVVVDDDDDDDPPPPDDPCPPVLVVLLVVLVVVLVVLVVCLVVDDDVVVNVVSVVVSVVSVVVNVVSVVVD